Protein AF-A0A1T5GA80-F1 (afdb_monomer)

Secondary structure (DSSP, 8-state):
---------------PPP----PPPEE-GGGGTPPPPPP--B----EEEEEE--SS---TTS-HHHHHHHHHHHHHSTTT--SS-S-SEEE-TTS-EEE-S-TTB----S-SS--TTEEEEEESS-TTTS---HHHHHHHHHHHHHHHHHHT--GGG-EEHHHH-TT--TT-HHHHHHHHTSHHHHHHHHHHHHS---

pLDDT: mean 91.5, std 14.31, range [40.84, 98.88]

Solvent-accessible surface area (backbone atoms only — not comparable to full-atom values): 11190 Å² total; per-residue (Å²): 140,83,86,81,81,81,83,80,82,74,80,81,77,80,79,74,77,79,81,75,72,48,78,64,75,66,42,53,43,75,78,42,67,59,76,85,64,51,88,74,57,73,42,62,43,56,26,38,35,37,36,33,62,64,60,66,76,50,55,58,92,44,67,55,45,61,50,53,42,51,49,28,51,52,29,48,26,90,90,61,59,39,45,40,39,43,34,30,31,36,34,34,65,69,49,53,33,34,44,48,34,65,68,49,35,52,46,67,70,92,62,94,60,79,42,70,29,44,36,32,37,26,36,54,17,20,24,74,78,43,78,66,50,73,65,48,49,50,47,51,37,28,44,53,36,44,46,23,66,76,54,73,24,56,67,85,48,55,46,38,48,33,80,72,33,94,87,52,68,41,29,14,59,53,50,42,53,40,59,78,72,43,49,50,54,52,52,24,54,52,48,47,70,77,49,62,84,130

Mean predicted aligned error: 6.64 Å

Organism: NCBI:txid1513896

Radius of gyration: 20.98 Å; Cα contacts (8 Å, |Δi|>4): 336; chains: 1; bounding box: 56×76×43 Å

Structure (mmCIF, N/CA/C/O backbone):
data_AF-A0A1T5GA80-F1
#
_entry.id   AF-A0A1T5GA80-F1
#
loop_
_atom_site.group_PDB
_atom_site.id
_atom_site.type_symbol
_atom_site.label_atom_id
_atom_site.label_alt_id
_atom_site.label_comp_id
_atom_site.label_asym_id
_atom_site.label_entity_id
_atom_site.label_seq_id
_atom_site.pdbx_PDB_ins_code
_atom_site.Cartn_x
_atom_site.Cartn_y
_atom_site.Cartn_z
_atom_site.occupancy
_atom_site.B_iso_or_equiv
_atom_site.auth_seq_id
_atom_site.auth_comp_id
_atom_site.auth_asym_id
_atom_site.auth_atom_id
_atom_site.pdbx_PDB_model_num
ATOM 1 N N . MET A 1 1 ? -40.306 59.554 24.094 1.00 44.00 1 MET A N 1
ATOM 2 C CA . MET A 1 1 ? -39.414 58.405 24.368 1.00 44.00 1 MET A CA 1
ATOM 3 C C . MET A 1 1 ? -39.524 57.413 23.217 1.00 44.00 1 MET A C 1
ATOM 5 O O . MET A 1 1 ? -40.543 56.748 23.115 1.00 44.00 1 MET A O 1
ATOM 9 N N . LYS A 1 2 ? -38.540 57.367 22.310 1.00 40.84 2 LYS A N 1
ATOM 10 C CA . LYS A 1 2 ? -38.437 56.333 21.263 1.00 40.84 2 LYS A CA 1
ATOM 11 C C . LYS A 1 2 ? -37.366 55.340 21.709 1.00 40.84 2 LYS A C 1
ATOM 13 O O . LYS A 1 2 ? -36.229 55.743 21.923 1.00 40.84 2 LYS A O 1
ATOM 18 N N . LEU A 1 3 ? -37.757 54.085 21.908 1.00 44.06 3 LEU A N 1
ATOM 19 C CA . LEU A 1 3 ? -36.863 53.002 22.306 1.00 44.06 3 LEU A CA 1
ATOM 20 C C . LEU A 1 3 ? -36.146 52.486 21.047 1.00 44.06 3 LEU A C 1
ATOM 22 O O . LEU A 1 3 ? -36.803 52.019 20.118 1.00 44.06 3 LEU A O 1
ATOM 26 N N . LEU A 1 4 ? -34.821 52.626 20.988 1.00 45.38 4 LEU A N 1
ATOM 27 C CA . LEU A 1 4 ? -33.995 52.083 19.908 1.00 45.38 4 LEU A CA 1
ATOM 28 C C . LEU A 1 4 ? -33.706 50.605 20.218 1.00 45.38 4 LEU A C 1
ATOM 30 O O . LEU A 1 4 ? -33.044 50.306 21.208 1.00 45.38 4 LEU A O 1
ATOM 34 N N . PHE A 1 5 ? -34.207 49.686 19.391 1.00 47.56 5 PHE A N 1
ATOM 35 C CA . PHE A 1 5 ? -33.840 48.269 19.448 1.00 47.56 5 PHE A CA 1
ATOM 36 C C . PHE A 1 5 ? -32.524 48.070 18.689 1.00 47.56 5 PHE A C 1
ATOM 38 O O . PHE A 1 5 ? -32.472 48.226 17.470 1.00 47.56 5 PHE A O 1
ATOM 45 N N . LEU A 1 6 ? -31.454 47.748 19.414 1.00 49.78 6 LEU A N 1
ATOM 46 C CA . LEU A 1 6 ? -30.162 47.389 18.838 1.00 49.78 6 LEU A CA 1
ATOM 47 C C . LEU A 1 6 ? -30.211 45.906 18.427 1.00 49.78 6 LEU A C 1
ATOM 49 O O . LEU A 1 6 ? -30.117 45.022 19.275 1.00 49.78 6 LEU A O 1
ATOM 53 N N . LEU A 1 7 ? -30.404 45.626 17.134 1.00 51.66 7 LEU A N 1
ATOM 54 C CA . LEU A 1 7 ? -30.257 44.276 16.582 1.00 51.66 7 LEU A CA 1
ATOM 55 C C . LEU A 1 7 ? -28.767 43.913 16.538 1.00 51.66 7 LEU A C 1
ATOM 57 O O . LEU A 1 7 ? -28.018 44.413 15.702 1.00 51.66 7 LEU A O 1
ATOM 61 N N . LEU A 1 8 ? -28.343 43.036 17.446 1.00 54.00 8 LEU A N 1
ATOM 62 C CA . LEU A 1 8 ? -27.031 42.398 17.392 1.00 54.00 8 LEU A CA 1
ATOM 63 C C . LEU A 1 8 ? -27.048 41.344 16.275 1.00 54.00 8 LEU A C 1
ATOM 65 O O . LEU A 1 8 ? -27.666 40.290 16.411 1.00 54.00 8 LEU A O 1
ATOM 69 N N . LEU A 1 9 ? -26.383 41.643 15.158 1.00 56.06 9 LEU A N 1
ATOM 70 C CA . LEU A 1 9 ? -26.067 40.662 14.121 1.00 56.06 9 LEU A CA 1
ATOM 71 C C . LEU A 1 9 ? -25.000 39.704 14.662 1.00 56.06 9 LEU A C 1
ATOM 73 O O . LEU A 1 9 ? -23.828 40.063 14.764 1.00 56.06 9 LEU A O 1
ATOM 77 N N . PHE A 1 10 ? -25.406 38.483 15.007 1.00 56.22 10 PHE A N 1
ATOM 78 C CA . PHE A 1 10 ? -24.466 37.390 15.236 1.00 56.22 10 PHE A CA 1
ATOM 79 C C . PHE A 1 10 ? -23.937 36.898 13.880 1.00 56.22 10 PHE A C 1
ATOM 81 O O . PHE A 1 10 ? -24.741 36.642 12.980 1.00 56.22 10 PHE A O 1
ATOM 88 N N . PRO A 1 11 ? -22.612 36.766 13.698 1.00 56.16 11 PRO A N 1
ATOM 89 C CA . PRO A 1 11 ? -22.065 36.207 12.473 1.00 56.16 11 PRO A CA 1
ATOM 90 C C . PRO A 1 11 ? -22.510 34.746 12.356 1.00 56.16 11 PRO A C 1
ATOM 92 O O . PRO A 1 11 ? -22.321 33.957 13.283 1.00 56.16 11 PRO A O 1
ATOM 95 N N . LEU A 1 12 ? -23.106 34.385 11.216 1.00 59.47 12 LEU A N 1
ATOM 96 C CA . LEU A 1 12 ? -23.321 32.986 10.860 1.00 59.47 12 LEU A CA 1
ATOM 97 C C . LEU A 1 12 ? -21.947 32.316 10.765 1.00 59.47 12 LEU A C 1
ATOM 99 O O . LEU A 1 12 ? -21.204 32.554 9.814 1.00 59.47 12 LEU A O 1
ATOM 103 N N . MET A 1 13 ? -21.602 31.488 11.752 1.00 62.44 13 MET A N 1
ATOM 104 C CA . MET A 1 13 ? -20.516 30.530 11.596 1.00 62.44 13 MET A CA 1
ATOM 105 C C . MET A 1 13 ? -20.911 29.566 10.478 1.00 62.44 13 MET A C 1
ATOM 107 O O . MET A 1 13 ? -21.875 28.809 10.602 1.00 62.44 13 MET A O 1
ATOM 111 N N . SER A 1 14 ? -20.185 29.615 9.367 1.00 54.31 14 SER A N 1
ATOM 112 C CA . SER A 1 14 ? -20.246 28.604 8.323 1.00 54.31 14 SER A CA 1
ATOM 113 C C . SER A 1 14 ? -19.741 27.282 8.901 1.00 54.31 14 SER A C 1
ATOM 115 O O . SER A 1 14 ? -18.544 27.088 9.102 1.00 54.31 14 SER A O 1
ATOM 117 N N . PHE A 1 15 ? -20.665 26.368 9.191 1.00 55.16 15 PHE A N 1
ATOM 118 C CA . PHE A 1 15 ? -20.331 24.972 9.440 1.00 55.16 15 PHE A CA 1
ATOM 119 C C . PHE A 1 15 ? -19.828 24.372 8.126 1.00 55.16 15 PHE A C 1
ATOM 121 O O . PHE A 1 15 ? -20.620 24.073 7.234 1.00 55.16 15 PHE A O 1
ATOM 128 N N . ASN A 1 16 ? -18.511 24.216 7.992 1.00 50.81 16 ASN A N 1
ATOM 129 C CA . ASN A 1 16 ? -17.965 23.323 6.978 1.00 50.81 16 ASN A CA 1
ATOM 130 C C . ASN A 1 16 ? -18.376 21.897 7.373 1.00 50.81 16 ASN A C 1
ATOM 132 O O . ASN A 1 16 ? -18.053 21.482 8.491 1.00 50.81 16 ASN A O 1
ATOM 136 N N . PRO A 1 17 ? -19.108 21.151 6.526 1.00 52.38 17 PRO A N 1
ATOM 137 C CA . PRO A 1 17 ? -19.375 19.752 6.810 1.00 52.38 17 PRO A CA 1
ATOM 138 C C . PRO A 1 17 ? -18.031 19.030 6.909 1.00 52.38 17 PRO A C 1
ATOM 140 O O . PRO A 1 17 ? -17.198 19.127 6.009 1.00 52.38 17 PRO A O 1
ATOM 143 N N . ILE A 1 18 ? -17.808 18.354 8.034 1.00 53.22 18 ILE A N 1
ATOM 144 C CA . ILE A 1 18 ? -16.684 17.436 8.191 1.00 53.22 18 ILE A CA 1
ATOM 145 C C . ILE A 1 18 ? -16.838 16.387 7.085 1.00 53.22 18 ILE A C 1
ATOM 147 O O . ILE A 1 18 ? -17.886 15.750 6.975 1.00 53.22 18 ILE A O 1
ATOM 151 N N . ASP A 1 19 ? -15.830 16.264 6.225 1.00 55.47 19 ASP A N 1
ATOM 152 C CA . ASP A 1 19 ? -15.794 15.234 5.193 1.00 55.47 19 ASP A CA 1
ATOM 153 C C . ASP A 1 19 ? -15.570 13.878 5.873 1.00 55.47 19 ASP A C 1
ATOM 155 O O . ASP A 1 19 ? -14.452 13.506 6.224 1.00 55.47 19 ASP A O 1
ATOM 159 N N . TYR A 1 20 ? -16.670 13.169 6.119 1.00 58.03 20 TYR A N 1
ATOM 160 C CA . TYR A 1 20 ? -16.688 11.822 6.688 1.00 58.03 20 TYR A CA 1
ATOM 161 C C . TYR A 1 20 ? -16.417 10.735 5.631 1.00 58.03 20 TYR A C 1
ATOM 163 O O . TYR A 1 20 ? -16.741 9.568 5.854 1.00 58.03 20 TYR A O 1
ATOM 171 N N . SER A 1 21 ? -15.872 11.065 4.454 1.00 68.31 21 SER A N 1
ATOM 172 C CA . SER A 1 21 ? -15.567 10.043 3.454 1.00 68.31 21 SER A CA 1
ATOM 173 C C . SER A 1 21 ? -14.309 9.243 3.823 1.00 68.31 21 SER A C 1
ATOM 175 O O . SER A 1 21 ? -13.232 9.770 4.103 1.00 68.31 21 SER A O 1
ATOM 177 N N . ILE A 1 22 ? -14.454 7.917 3.808 1.00 76.81 22 ILE A N 1
ATOM 178 C CA . ILE A 1 22 ? -13.337 6.962 3.890 1.00 76.81 22 ILE A CA 1
ATOM 179 C C . ILE A 1 22 ? -12.735 6.664 2.510 1.00 76.81 22 ILE A C 1
ATOM 181 O O . ILE A 1 22 ? -11.841 5.826 2.388 1.00 76.81 22 ILE A O 1
ATOM 185 N N . GLU A 1 23 ? -13.263 7.284 1.452 1.00 82.81 23 GLU A N 1
ATOM 186 C CA . GLU A 1 23 ? -12.864 6.986 0.084 1.00 82.81 23 GLU A CA 1
ATOM 187 C C . GLU A 1 23 ? -11.551 7.686 -0.258 1.00 82.81 23 GLU A C 1
ATOM 189 O O . GLU A 1 23 ? -11.443 8.909 -0.277 1.00 82.81 23 GLU A O 1
ATOM 194 N N . VAL A 1 24 ? -10.543 6.877 -0.569 1.00 92.56 24 VAL A N 1
ATOM 195 C CA . VAL A 1 24 ? -9.275 7.347 -1.121 1.00 92.56 24 VAL A CA 1
ATOM 196 C C . VAL A 1 24 ? -9.319 7.149 -2.629 1.00 92.56 24 VAL A C 1
ATOM 198 O O . VAL A 1 24 ? -9.574 6.042 -3.106 1.00 92.56 24 VAL A O 1
ATOM 201 N N . ALA A 1 25 ? -9.062 8.211 -3.392 1.00 96.25 25 ALA A N 1
ATOM 202 C CA . ALA A 1 25 ? -8.977 8.114 -4.843 1.00 96.25 25 ALA A CA 1
ATOM 203 C C . ALA A 1 25 ? -7.789 7.224 -5.249 1.00 96.25 25 ALA A C 1
ATOM 205 O O . ALA A 1 25 ? -6.645 7.491 -4.882 1.00 96.25 25 ALA A O 1
ATOM 206 N N . ILE A 1 26 ? -8.059 6.178 -6.036 1.00 98.50 26 ILE A N 1
ATOM 207 C CA . ILE A 1 26 ? -7.039 5.235 -6.509 1.00 98.50 26 ILE A CA 1
ATOM 208 C C . ILE A 1 26 ? -6.799 5.461 -7.997 1.00 98.50 26 ILE A C 1
ATOM 210 O O . ILE A 1 26 ? -7.690 5.271 -8.827 1.00 98.50 26 ILE A O 1
ATOM 214 N N . GLN A 1 27 ? -5.568 5.824 -8.341 1.00 98.69 27 GLN A N 1
ATOM 215 C CA . GLN A 1 27 ? -5.132 5.983 -9.718 1.00 98.69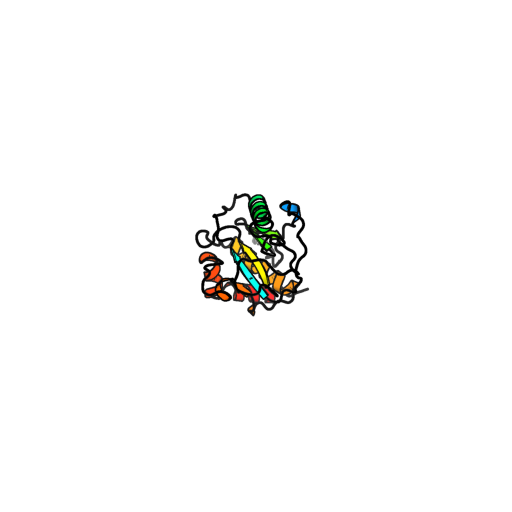 27 GLN A CA 1
ATOM 216 C C . GLN A 1 27 ? -5.024 4.606 -10.391 1.00 98.69 27 GLN A C 1
ATOM 218 O O . GLN A 1 27 ? -4.293 3.737 -9.900 1.00 98.69 27 GLN A O 1
ATOM 223 N N . PRO A 1 28 ? -5.728 4.371 -11.512 1.00 98.62 28 PRO A N 1
ATOM 224 C CA . PRO A 1 28 ? -5.765 3.061 -12.150 1.00 98.62 28 PRO A CA 1
ATOM 225 C C . PRO A 1 28 ? -4.412 2.704 -12.764 1.00 98.62 28 PRO A C 1
ATOM 227 O O . PRO A 1 28 ? -3.593 3.578 -13.057 1.00 98.62 28 PRO A O 1
ATOM 230 N N . ARG A 1 29 ? -4.207 1.421 -13.068 1.00 98.56 29 ARG A N 1
ATOM 231 C CA . ARG A 1 29 ? -3.002 0.919 -13.759 1.00 98.56 29 ARG A CA 1
ATOM 232 C C . ARG A 1 29 ? -2.635 1.674 -15.044 1.00 98.56 29 ARG A C 1
ATOM 234 O O . ARG A 1 29 ? -1.458 1.857 -15.351 1.00 98.56 29 ARG A O 1
ATOM 241 N N . SER A 1 30 ? -3.634 2.141 -15.791 1.00 98.44 30 SER A N 1
ATOM 242 C CA . SER A 1 30 ? -3.428 2.926 -17.014 1.00 98.44 30 SER A CA 1
ATOM 243 C C . SER A 1 30 ? -2.754 4.278 -16.754 1.00 98.44 30 SER A C 1
ATOM 245 O O . SER A 1 30 ? -2.014 4.756 -17.606 1.00 98.44 30 SER A O 1
ATOM 247 N N . SER A 1 31 ? -2.933 4.872 -15.569 1.00 98.50 31 SER A N 1
ATOM 248 C CA . SER A 1 31 ? -2.388 6.195 -15.223 1.00 98.50 31 SER A CA 1
ATOM 249 C C . SER A 1 31 ? -0.856 6.251 -15.146 1.00 98.50 31 SER A C 1
ATOM 251 O O . SER A 1 31 ? -0.290 7.344 -15.239 1.00 98.50 31 SER A O 1
ATOM 253 N N . TRP A 1 32 ? -0.198 5.097 -14.976 1.00 98.56 32 TRP A N 1
ATOM 254 C CA . TRP A 1 32 ? 1.259 4.936 -14.902 1.00 98.56 32 TRP A CA 1
ATOM 255 C C . TRP A 1 32 ? 1.807 3.994 -15.988 1.00 98.56 32 TRP A C 1
ATOM 257 O O . TRP A 1 32 ? 2.951 3.547 -15.915 1.00 98.56 32 TRP A O 1
ATOM 267 N N . ASN A 1 33 ? 1.012 3.720 -17.030 1.00 98.31 33 ASN A N 1
ATOM 268 C CA . ASN A 1 33 ? 1.384 2.865 -18.161 1.00 98.31 33 ASN A CA 1
ATOM 269 C C . ASN A 1 33 ? 1.821 1.449 -17.740 1.00 98.31 33 ASN A C 1
ATOM 271 O O . ASN A 1 33 ? 2.833 0.926 -18.231 1.00 98.31 33 ASN A O 1
ATOM 275 N N . ALA A 1 34 ? 1.079 0.822 -16.823 1.00 98.50 34 ALA A N 1
ATOM 276 C CA . ALA A 1 34 ? 1.352 -0.543 -16.386 1.00 98.50 34 ALA A CA 1
ATOM 277 C C . ALA A 1 34 ? 1.348 -1.534 -17.562 1.00 98.50 34 ALA A C 1
ATOM 279 O O . ALA A 1 34 ? 0.453 -1.516 -18.405 1.00 98.50 34 ALA A O 1
ATOM 280 N N . GLN A 1 35 ? 2.321 -2.444 -17.594 1.00 97.88 35 GLN A N 1
ATOM 281 C CA . GLN A 1 35 ? 2.283 -3.627 -18.456 1.00 97.88 35 GLN A CA 1
ATOM 282 C C . GLN A 1 35 ? 1.161 -4.575 -18.029 1.00 97.88 35 GLN A C 1
ATOM 284 O O . GLN A 1 35 ? 0.753 -4.603 -16.864 1.00 97.88 35 GLN A O 1
ATOM 289 N N . THR A 1 36 ? 0.680 -5.380 -18.971 1.00 97.12 36 THR A N 1
ATOM 290 C CA . THR A 1 36 ? -0.220 -6.496 -18.676 1.00 97.12 36 THR A CA 1
ATOM 291 C C . THR A 1 36 ? 0.510 -7.538 -17.834 1.00 97.12 36 THR A C 1
ATOM 293 O O . THR A 1 36 ? 1.631 -7.922 -18.162 1.00 97.12 36 THR A O 1
ATOM 296 N N . ALA A 1 37 ? -0.129 -7.996 -16.757 1.00 96.25 37 ALA A N 1
ATOM 297 C CA . ALA A 1 37 ? 0.416 -9.045 -15.904 1.00 96.25 37 ALA A CA 1
ATOM 298 C C . ALA A 1 37 ? 0.535 -10.380 -16.661 1.00 96.25 37 ALA A C 1
ATOM 300 O O . ALA A 1 37 ? -0.267 -10.689 -17.548 1.00 96.25 37 ALA A O 1
ATOM 301 N N . ARG A 1 38 ? 1.522 -11.194 -16.280 1.00 95.62 38 ARG A N 1
ATOM 302 C CA . ARG A 1 38 ? 1.615 -12.608 -16.685 1.00 95.62 38 ARG A CA 1
ATOM 303 C C . ARG A 1 38 ? 0.593 -13.451 -15.900 1.00 95.62 38 ARG A C 1
ATOM 305 O O . ARG A 1 38 ? 0.027 -12.950 -14.928 1.00 95.62 38 ARG A O 1
ATOM 312 N N . PRO A 1 39 ? 0.343 -14.719 -16.283 1.00 94.00 39 PRO A N 1
ATOM 313 C CA . PRO A 1 39 ? -0.551 -15.598 -15.531 1.00 94.00 39 PRO A CA 1
ATOM 314 C C . PRO A 1 39 ? -0.189 -15.664 -14.043 1.00 94.00 39 PRO A C 1
ATOM 316 O O . PRO A 1 39 ? 0.982 -15.776 -13.690 1.00 94.00 39 PRO A O 1
ATOM 319 N N . TYR A 1 40 ? -1.204 -15.602 -13.184 1.00 90.62 40 TYR A N 1
ATOM 320 C CA . TYR A 1 40 ? -1.053 -15.428 -11.741 1.00 90.62 40 TYR A CA 1
ATOM 321 C C . TYR A 1 40 ? -1.784 -16.511 -10.943 1.00 90.62 40 TYR A C 1
ATOM 323 O O . TYR A 1 40 ? -2.789 -17.077 -11.383 1.00 90.62 40 TYR A O 1
ATOM 331 N N . LYS A 1 41 ? -1.307 -16.757 -9.717 1.00 92.56 41 LYS A N 1
ATOM 332 C CA . LYS A 1 41 ? -2.036 -17.528 -8.704 1.00 92.56 41 LYS A CA 1
ATOM 333 C C . LYS A 1 41 ? -3.110 -16.632 -8.087 1.00 92.56 41 LYS A C 1
ATOM 335 O O . LYS A 1 41 ? -2.799 -15.543 -7.613 1.00 92.56 41 LYS A O 1
ATOM 340 N N . LYS A 1 42 ? -4.364 -17.086 -8.080 1.00 97.12 42 LYS A N 1
ATOM 341 C CA . LYS A 1 42 ? -5.483 -16.350 -7.469 1.00 97.12 42 LYS A CA 1
ATOM 342 C C . LYS A 1 42 ? -5.531 -16.535 -5.950 1.00 97.12 42 LYS A C 1
ATOM 344 O O . LYS A 1 42 ? -5.104 -17.573 -5.443 1.00 97.12 42 LYS A O 1
ATOM 349 N N . HIS A 1 43 ? -6.090 -15.557 -5.244 1.00 98.06 43 HIS A N 1
ATOM 350 C CA . HIS A 1 43 ? -6.450 -15.648 -3.829 1.00 98.06 43 HIS A CA 1
ATOM 351 C C . HIS A 1 43 ? -7.681 -14.787 -3.499 1.00 98.06 43 HIS A C 1
ATOM 353 O O . HIS A 1 43 ? -8.190 -14.061 -4.353 1.00 98.06 43 HIS A O 1
ATOM 359 N N . THR A 1 44 ? -8.108 -14.822 -2.239 1.00 98.31 44 THR A N 1
ATOM 360 C CA . THR A 1 44 ? -9.038 -13.847 -1.658 1.00 98.31 44 THR A CA 1
ATOM 361 C C . THR A 1 44 ? -8.341 -13.192 -0.470 1.00 98.31 44 THR A C 1
ATOM 363 O O . THR A 1 44 ? -7.827 -13.925 0.381 1.00 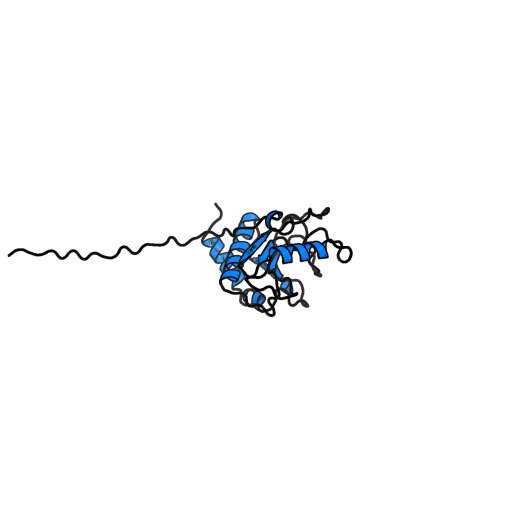98.31 44 THR A O 1
ATOM 366 N N . PRO A 1 45 ? -8.269 -11.854 -0.398 1.00 98.38 45 PRO A N 1
ATOM 367 C CA . PRO A 1 45 ? -7.630 -11.186 0.723 1.00 98.38 45 PRO A CA 1
ATOM 368 C C . PRO A 1 45 ? -8.470 -11.347 1.997 1.00 98.38 45 PRO A C 1
ATOM 370 O O . PRO A 1 45 ? -9.680 -11.166 1.980 1.00 98.38 45 PRO A O 1
ATOM 373 N N . VAL A 1 46 ? -7.808 -11.683 3.100 1.00 98.62 46 VAL A N 1
ATOM 374 C CA . VAL A 1 46 ? -8.401 -11.850 4.441 1.00 98.62 46 VAL A CA 1
ATOM 375 C C . VAL A 1 46 ? -7.622 -11.086 5.518 1.00 98.62 46 VAL A C 1
ATOM 377 O O . VAL A 1 46 ? -7.982 -11.127 6.692 1.00 98.62 46 VAL A O 1
ATOM 380 N N . ARG A 1 47 ? -6.516 -10.435 5.135 1.00 98.69 47 ARG A N 1
ATOM 381 C CA . ARG A 1 47 ? -5.684 -9.578 5.987 1.00 98.69 47 ARG A CA 1
ATOM 382 C C . ARG A 1 47 ? -4.986 -8.502 5.170 1.00 98.69 47 ARG A C 1
ATOM 384 O O . ARG A 1 47 ? -4.810 -8.672 3.966 1.00 98.69 47 ARG A O 1
ATOM 391 N N . ILE A 1 48 ? -4.570 -7.416 5.816 1.00 98.88 48 ILE A N 1
ATOM 392 C CA . ILE A 1 48 ? -3.831 -6.317 5.175 1.00 98.88 48 ILE A CA 1
ATOM 393 C C . ILE A 1 48 ? -2.401 -6.295 5.713 1.00 98.88 48 ILE A C 1
ATOM 395 O O . ILE A 1 48 ? -2.187 -6.368 6.923 1.00 98.88 48 ILE A O 1
ATOM 399 N N . THR A 1 49 ? -1.415 -6.166 4.828 1.00 98.75 49 THR A N 1
ATOM 400 C CA . THR A 1 49 ? -0.001 -6.057 5.205 1.00 98.75 49 THR A CA 1
ATOM 401 C C . THR A 1 49 ? 0.642 -4.835 4.579 1.00 98.75 49 THR A C 1
ATOM 403 O O . THR A 1 49 ? 0.560 -4.625 3.365 1.00 98.75 49 THR A O 1
ATOM 406 N N . ILE A 1 50 ? 1.267 -4.022 5.430 1.00 98.75 50 ILE A N 1
ATOM 407 C CA . ILE A 1 50 ? 1.916 -2.774 5.039 1.00 98.75 50 ILE A CA 1
ATOM 408 C C . ILE A 1 50 ? 3.418 -2.982 4.849 1.00 98.75 50 ILE A C 1
ATOM 410 O O . ILE A 1 50 ? 4.106 -3.580 5.683 1.00 98.75 50 ILE A O 1
ATOM 414 N N . HIS A 1 51 ? 3.907 -2.449 3.734 1.00 98.62 51 HIS A N 1
ATOM 415 C CA . HIS A 1 51 ? 5.287 -2.484 3.279 1.00 98.62 51 HIS A CA 1
ATOM 416 C C . HIS A 1 51 ? 5.796 -1.070 2.972 1.00 98.62 51 HIS A C 1
ATOM 418 O O . HIS A 1 51 ? 5.040 -0.101 2.877 1.00 98.62 51 HIS A O 1
ATOM 424 N N . HIS A 1 52 ? 7.099 -0.981 2.739 1.00 98.38 52 HIS A N 1
ATOM 425 C CA . HIS A 1 52 ? 7.691 0.074 1.927 1.00 98.38 52 HIS A CA 1
ATOM 426 C C . HIS A 1 52 ? 8.523 -0.546 0.800 1.00 98.38 52 HIS A C 1
ATOM 428 O O . HIS A 1 52 ? 8.810 -1.745 0.825 1.00 98.38 52 HIS A O 1
ATOM 434 N N . GLU A 1 53 ? 8.949 0.263 -0.167 1.00 96.62 53 GLU A N 1
ATOM 435 C CA . GLU A 1 53 ? 9.942 -0.155 -1.160 1.00 96.62 53 GLU A CA 1
ATOM 436 C C . GLU A 1 53 ? 11.298 -0.428 -0.487 1.00 96.62 53 GLU A C 1
ATOM 438 O O . GLU A 1 53 ? 11.954 -1.414 -0.807 1.00 96.62 53 GLU A O 1
ATOM 443 N N . GLY A 1 54 ? 11.712 0.434 0.450 1.00 94.06 54 GLY A N 1
ATOM 444 C CA . GLY A 1 54 ? 12.957 0.286 1.219 1.00 94.06 54 GLY A CA 1
ATOM 445 C C . GLY A 1 54 ? 14.238 0.569 0.425 1.00 94.06 54 GLY A C 1
ATOM 446 O O . GLY A 1 54 ? 15.332 0.444 0.966 1.00 94.06 54 GLY A O 1
ATOM 447 N N . GLY A 1 55 ? 14.104 0.944 -0.852 1.00 92.25 55 GLY A N 1
ATOM 448 C CA . GLY A 1 55 ? 15.199 1.292 -1.753 1.00 92.25 55 GLY A CA 1
ATOM 449 C C . GLY A 1 55 ? 15.577 2.771 -1.686 1.00 92.25 55 GLY A C 1
ATOM 450 O O . GLY A 1 55 ? 15.827 3.331 -0.625 1.00 92.25 55 GLY A O 1
ATOM 451 N N . LYS A 1 56 ? 15.638 3.433 -2.845 1.00 96.12 56 LYS A N 1
ATOM 452 C CA . LYS A 1 56 ? 15.978 4.862 -2.897 1.00 96.12 56 LYS A CA 1
ATOM 453 C C . LYS A 1 56 ? 14.818 5.703 -2.382 1.00 96.12 56 LYS A C 1
ATOM 455 O O . LYS A 1 56 ? 13.680 5.490 -2.807 1.00 96.12 56 LYS A O 1
ATOM 460 N N . VAL A 1 57 ? 15.125 6.726 -1.584 1.00 97.94 57 VAL A N 1
ATOM 461 C CA . VAL A 1 57 ? 14.172 7.787 -1.227 1.00 97.94 57 VAL A CA 1
ATOM 462 C C . VAL A 1 57 ? 13.458 8.304 -2.482 1.00 97.94 57 VAL A C 1
ATOM 464 O O . VAL A 1 57 ? 14.058 8.460 -3.553 1.00 97.94 57 VAL A O 1
ATOM 467 N N . LEU A 1 58 ? 12.152 8.522 -2.364 1.00 98.06 58 LEU A N 1
ATOM 468 C CA . LEU A 1 58 ? 11.358 9.245 -3.351 1.00 98.06 58 LEU A CA 1
ATOM 469 C C . LEU A 1 58 ? 10.831 10.501 -2.664 1.00 98.06 58 LEU A C 1
ATOM 471 O O . LEU A 1 58 ? 10.165 10.401 -1.641 1.00 98.06 58 LEU A O 1
ATOM 475 N N . LEU A 1 59 ? 11.168 11.673 -3.194 1.00 96.81 59 LEU A N 1
ATOM 476 C CA . LEU A 1 59 ? 10.678 12.944 -2.662 1.00 96.81 59 LEU A CA 1
ATOM 477 C C . LEU A 1 59 ? 9.216 13.168 -3.066 1.00 96.81 59 LEU A C 1
ATOM 479 O O . LEU A 1 59 ? 8.733 12.550 -4.012 1.00 96.81 59 LEU A O 1
ATOM 483 N N . GLU A 1 60 ? 8.538 14.081 -2.374 1.00 96.31 60 GLU A N 1
ATOM 484 C CA . GLU A 1 60 ? 7.136 14.450 -2.622 1.00 96.31 60 GLU A CA 1
ATOM 485 C C . GLU A 1 60 ? 6.878 14.910 -4.061 1.00 96.31 60 GLU A C 1
ATOM 487 O O . GLU A 1 60 ? 5.933 14.464 -4.697 1.00 96.31 60 GLU A O 1
ATOM 492 N N . ASN A 1 61 ? 7.780 15.710 -4.632 1.00 96.31 61 ASN A N 1
ATOM 493 C CA . ASN A 1 61 ? 7.720 16.137 -6.033 1.00 96.31 61 ASN A CA 1
ATOM 494 C C . ASN A 1 61 ? 8.351 15.130 -7.017 1.00 96.31 61 ASN A C 1
ATOM 496 O O . ASN A 1 61 ? 8.607 15.467 -8.175 1.00 96.31 61 ASN A O 1
ATOM 500 N N . GLY A 1 62 ? 8.679 13.925 -6.551 1.00 97.06 62 GLY A N 1
ATOM 501 C CA . GLY A 1 62 ? 9.290 12.881 -7.358 1.00 97.06 62 GLY A CA 1
ATOM 502 C C . GLY A 1 62 ? 8.298 12.220 -8.314 1.00 97.06 62 GLY A C 1
ATOM 503 O O . GLY A 1 62 ? 7.098 12.150 -8.061 1.00 97.06 62 GLY A O 1
ATOM 504 N N . ASP A 1 63 ? 8.810 11.664 -9.411 1.00 98.19 63 ASP A N 1
ATOM 505 C CA . ASP A 1 63 ? 7.973 10.973 -10.393 1.00 98.19 63 ASP A CA 1
ATOM 506 C C . ASP A 1 63 ? 7.594 9.556 -9.919 1.00 98.19 63 ASP A C 1
ATOM 508 O O . ASP A 1 63 ? 8.285 8.561 -10.179 1.00 98.19 63 ASP A O 1
ATOM 512 N N . ALA A 1 64 ? 6.472 9.466 -9.203 1.00 98.50 64 ALA A N 1
ATOM 513 C CA . ALA A 1 64 ? 5.915 8.206 -8.721 1.00 98.50 64 ALA A CA 1
ATOM 514 C C . ALA A 1 64 ? 5.518 7.257 -9.862 1.00 98.50 64 ALA A C 1
ATOM 516 O O . ALA A 1 64 ? 5.715 6.046 -9.751 1.00 98.50 64 ALA A O 1
ATOM 517 N N . LYS A 1 65 ? 5.011 7.782 -10.983 1.00 98.69 65 LYS A N 1
ATOM 518 C CA . LYS A 1 65 ? 4.588 6.967 -12.131 1.00 98.69 65 LYS A CA 1
ATOM 519 C C . LYS A 1 65 ? 5.788 6.296 -12.787 1.00 98.69 65 LYS A C 1
ATOM 521 O O . LYS A 1 65 ? 5.755 5.092 -13.049 1.00 98.69 65 LYS A O 1
ATOM 526 N N . GLN A 1 66 ? 6.877 7.037 -12.975 1.00 98.62 66 GLN A N 1
ATOM 527 C CA . GLN A 1 66 ? 8.129 6.470 -13.465 1.00 98.62 66 GLN A CA 1
ATOM 528 C C . GLN A 1 66 ? 8.723 5.473 -12.461 1.00 98.62 66 GLN A C 1
ATOM 530 O O . GLN A 1 66 ? 9.210 4.417 -12.873 1.00 98.62 66 GLN A O 1
ATOM 535 N N . ARG A 1 67 ? 8.647 5.745 -11.148 1.00 98.44 67 ARG A N 1
ATOM 536 C CA . ARG A 1 67 ? 9.085 4.788 -10.114 1.00 98.44 67 ARG A CA 1
ATOM 537 C C . ARG A 1 67 ? 8.320 3.467 -10.214 1.00 98.44 67 ARG A C 1
ATOM 539 O O . ARG A 1 67 ? 8.954 2.416 -10.272 1.00 98.44 67 ARG A O 1
ATOM 546 N N . LEU A 1 68 ? 6.991 3.514 -10.308 1.00 98.69 68 LEU A N 1
ATOM 547 C CA . LEU A 1 68 ? 6.137 2.334 -10.494 1.00 98.69 68 LEU A CA 1
ATOM 548 C C . LEU A 1 68 ? 6.518 1.548 -11.744 1.00 98.69 68 LEU A C 1
ATOM 550 O O . LEU A 1 68 ? 6.681 0.326 -11.689 1.00 98.69 68 LEU A O 1
ATOM 554 N N . LYS A 1 69 ? 6.724 2.253 -12.862 1.00 98.50 69 LYS A N 1
ATOM 555 C CA . LYS A 1 69 ? 7.117 1.629 -14.123 1.00 98.50 69 LYS A CA 1
ATOM 556 C C . LYS A 1 69 ? 8.460 0.908 -14.014 1.00 98.50 69 LYS A C 1
ATOM 558 O O . LYS A 1 69 ? 8.598 -0.206 -14.524 1.00 98.50 69 LYS A O 1
ATOM 563 N N . ASN A 1 70 ? 9.426 1.513 -13.327 1.00 98.06 70 ASN A N 1
ATOM 564 C CA . ASN A 1 70 ? 10.746 0.926 -13.101 1.00 98.06 70 ASN A CA 1
ATOM 565 C C . ASN A 1 70 ? 10.661 -0.327 -12.225 1.00 98.06 70 ASN A C 1
ATOM 567 O O . ASN A 1 70 ? 11.255 -1.345 -12.577 1.00 98.06 70 ASN A O 1
ATOM 571 N N . ILE A 1 71 ? 9.882 -0.279 -11.137 1.00 97.81 71 ILE A N 1
ATOM 572 C CA . ILE A 1 71 ? 9.654 -1.440 -10.264 1.00 97.81 71 ILE A CA 1
ATOM 573 C C . ILE A 1 71 ? 9.044 -2.582 -11.078 1.00 97.81 71 ILE A C 1
ATOM 575 O O . ILE A 1 71 ? 9.598 -3.676 -11.096 1.00 97.81 71 ILE A O 1
ATOM 579 N N . GLN A 1 72 ? 7.949 -2.331 -11.804 1.00 98.25 72 GLN A N 1
ATOM 580 C CA . GLN A 1 72 ? 7.294 -3.366 -12.606 1.00 98.25 72 GLN A CA 1
ATOM 581 C C . GLN A 1 72 ? 8.247 -3.967 -13.650 1.00 98.25 72 GLN A C 1
ATOM 583 O O . GLN A 1 72 ? 8.316 -5.187 -13.789 1.00 98.25 72 GLN A O 1
ATOM 588 N N . THR A 1 73 ? 9.010 -3.122 -14.350 1.00 98.00 73 THR A N 1
ATOM 589 C CA . THR A 1 73 ? 9.964 -3.562 -15.380 1.00 98.00 73 THR A CA 1
ATOM 590 C C . THR A 1 73 ? 11.042 -4.468 -14.796 1.00 98.00 73 THR A C 1
ATOM 592 O O . THR A 1 73 ? 11.352 -5.502 -15.383 1.00 98.00 73 THR A O 1
ATOM 595 N N . TRP A 1 74 ? 11.592 -4.118 -13.633 1.00 97.06 74 TRP A N 1
ATOM 596 C CA . TRP A 1 74 ? 12.585 -4.950 -12.961 1.00 97.06 74 TRP A CA 1
ATOM 597 C C . TRP A 1 74 ? 11.981 -6.262 -12.439 1.00 97.06 74 TRP A C 1
ATOM 599 O O . TRP A 1 74 ? 12.536 -7.332 -12.686 1.00 97.06 74 TRP A O 1
ATOM 609 N N . CYS A 1 75 ? 10.804 -6.209 -11.806 1.00 97.12 75 CYS A N 1
ATOM 610 C CA . CYS A 1 75 ? 10.097 -7.388 -11.297 1.00 97.12 75 CYS A CA 1
ATOM 611 C C . CYS A 1 75 ? 9.752 -8.397 -12.400 1.00 97.12 75 CYS A C 1
ATOM 613 O O . CYS A 1 75 ? 9.918 -9.600 -12.217 1.00 97.12 75 CYS A O 1
ATOM 615 N N . MET A 1 76 ? 9.297 -7.924 -13.558 1.00 97.62 76 MET A N 1
ATOM 616 C CA . MET A 1 76 ? 8.964 -8.781 -14.701 1.00 97.62 76 MET A CA 1
ATOM 617 C C . MET A 1 76 ? 10.183 -9.097 -15.583 1.00 97.62 76 MET A C 1
ATOM 619 O O . MET A 1 76 ? 10.086 -9.895 -16.519 1.00 97.62 76 MET A O 1
ATOM 623 N N . GLY A 1 77 ? 11.330 -8.477 -15.306 1.00 97.12 77 GLY A N 1
ATOM 624 C CA . GLY A 1 77 ? 12.589 -8.727 -15.991 1.00 97.12 77 GLY A CA 1
ATOM 625 C C . GLY A 1 77 ? 13.152 -10.126 -15.709 1.00 97.12 77 GLY A C 1
ATOM 626 O O . GLY A 1 77 ? 12.636 -10.854 -14.860 1.00 97.12 77 GLY A O 1
ATOM 627 N N . PRO A 1 78 ? 14.228 -10.519 -16.408 1.00 95.31 78 PRO A N 1
ATOM 628 C CA . PRO A 1 78 ? 14.794 -11.866 -16.321 1.00 95.31 78 PRO A CA 1
ATOM 629 C C . PRO A 1 78 ? 15.337 -12.227 -14.929 1.00 95.31 78 PRO A C 1
ATOM 631 O O . PRO A 1 78 ? 15.342 -13.400 -14.578 1.00 95.31 78 PRO A O 1
ATOM 634 N N . GLU A 1 79 ? 15.763 -11.243 -14.131 1.00 91.94 79 GLU A N 1
ATOM 635 C CA . GLU A 1 79 ? 16.331 -11.476 -12.793 1.00 91.94 79 GLU A CA 1
ATOM 636 C C . GLU A 1 79 ? 15.294 -11.965 -11.778 1.00 91.94 79 GLU A C 1
ATOM 638 O O . GLU A 1 79 ? 15.585 -12.820 -10.945 1.00 91.94 79 GLU A O 1
ATOM 643 N N . ARG A 1 80 ? 14.084 -11.397 -11.825 1.00 94.19 80 ARG A N 1
ATOM 644 C CA . ARG A 1 80 ? 13.005 -11.696 -10.873 1.00 94.19 80 ARG A CA 1
ATOM 645 C C . ARG A 1 80 ? 11.964 -12.632 -11.460 1.00 94.19 80 ARG A C 1
ATOM 647 O O . ARG A 1 80 ? 11.455 -13.494 -10.753 1.00 94.19 80 ARG A O 1
ATOM 654 N N . ASN A 1 81 ? 11.674 -12.479 -12.750 1.00 94.44 81 ASN A N 1
ATOM 655 C CA . ASN A 1 81 ? 10.696 -13.261 -13.496 1.00 94.44 81 ASN A CA 1
ATOM 656 C C . ASN A 1 81 ? 9.305 -13.316 -12.832 1.00 94.44 81 ASN A C 1
ATOM 658 O O . ASN A 1 81 ? 8.560 -14.280 -13.007 1.00 94.44 81 ASN A O 1
ATOM 662 N N . TRP A 1 82 ? 8.947 -12.282 -12.072 1.00 95.75 82 TRP A N 1
ATOM 663 C CA . TRP A 1 82 ? 7.656 -12.195 -11.404 1.00 95.75 82 TRP A CA 1
ATOM 664 C C . TRP A 1 82 ? 6.534 -11.903 -12.393 1.00 95.75 82 TRP A C 1
ATOM 666 O O . TRP A 1 82 ? 6.741 -11.556 -13.563 1.00 95.75 82 TRP A O 1
ATOM 676 N N . THR A 1 83 ? 5.313 -12.072 -11.901 1.00 95.31 83 THR A N 1
ATOM 677 C CA . THR A 1 83 ? 4.105 -11.954 -12.718 1.00 95.31 83 THR A CA 1
ATOM 678 C C . THR A 1 83 ? 3.722 -10.504 -13.009 1.00 95.31 83 THR A C 1
ATOM 680 O O . THR A 1 83 ? 3.200 -10.212 -14.087 1.00 95.31 83 THR A O 1
ATOM 683 N N . ASP A 1 84 ? 3.999 -9.607 -12.060 1.00 98.00 84 ASP A N 1
ATOM 684 C CA . ASP A 1 84 ? 3.679 -8.180 -12.091 1.00 98.00 84 ASP A CA 1
ATOM 685 C C . ASP 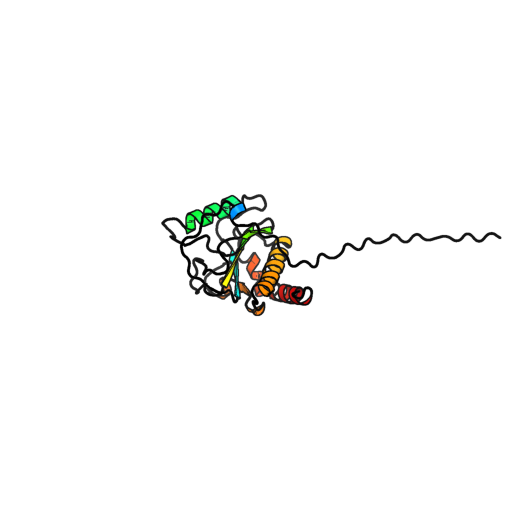A 1 84 ? 4.477 -7.420 -11.003 1.00 98.00 84 ASP A C 1
ATOM 687 O O . ASP A 1 84 ? 5.275 -8.012 -10.270 1.00 98.00 84 ASP A O 1
ATOM 691 N N . ILE A 1 85 ? 4.218 -6.121 -10.829 1.00 97.88 85 ILE A N 1
ATOM 692 C CA . ILE A 1 85 ? 4.616 -5.329 -9.649 1.00 97.88 85 ILE A CA 1
ATOM 693 C C . ILE A 1 85 ? 4.197 -6.034 -8.342 1.00 97.88 85 ILE A C 1
ATOM 695 O O . ILE A 1 85 ? 3.115 -6.608 -8.321 1.00 97.88 85 ILE A O 1
ATOM 699 N N . PRO A 1 86 ? 4.986 -6.037 -7.252 1.00 96.81 86 PRO A N 1
ATOM 700 C CA . PRO A 1 86 ? 4.801 -6.984 -6.139 1.00 96.81 86 PRO A CA 1
ATOM 701 C C . PRO A 1 86 ? 3.585 -6.733 -5.235 1.00 96.81 86 PRO A C 1
ATOM 703 O O . PRO A 1 86 ? 3.129 -7.658 -4.565 1.00 96.81 86 PRO A O 1
ATOM 706 N N . TYR A 1 87 ? 3.053 -5.509 -5.219 1.00 98.50 87 TYR A N 1
ATOM 707 C CA . TYR A 1 87 ? 2.026 -5.068 -4.271 1.00 98.50 87 TYR A CA 1
ATOM 708 C C . TYR A 1 87 ? 0.705 -4.713 -4.967 1.00 98.50 87 TYR A C 1
ATOM 710 O O . TYR A 1 87 ? 0.685 -4.364 -6.150 1.00 98.50 87 TYR A O 1
ATOM 718 N N . HIS A 1 88 ? -0.400 -4.780 -4.220 1.00 98.75 88 HIS A N 1
ATOM 719 C CA . HIS A 1 88 ? -1.751 -4.493 -4.713 1.00 98.75 88 HIS A CA 1
ATOM 720 C C . HIS A 1 88 ? -2.013 -2.994 -4.848 1.00 98.75 88 HIS A C 1
ATOM 722 O O . HIS A 1 88 ? -2.622 -2.553 -5.821 1.00 98.75 88 HIS A O 1
ATOM 728 N N . TYR A 1 89 ? -1.515 -2.207 -3.896 1.00 98.88 89 TYR A N 1
ATOM 729 C CA . TYR A 1 89 ? -1.630 -0.752 -3.904 1.00 98.88 89 TYR A CA 1
ATOM 730 C C . TYR A 1 89 ? -0.313 -0.124 -3.471 1.00 98.88 89 TYR A C 1
ATOM 732 O O . TYR A 1 89 ? 0.390 -0.670 -2.617 1.00 98.88 89 TYR A O 1
ATOM 740 N N . LEU A 1 90 ? 0.026 1.016 -4.068 1.00 98.81 90 LEU A N 1
ATOM 741 C CA . LEU A 1 90 ? 1.247 1.745 -3.753 1.00 98.81 90 LEU A CA 1
ATOM 742 C C . LEU A 1 90 ? 0.940 3.203 -3.428 1.00 98.81 90 LEU A C 1
ATOM 744 O O . LEU A 1 90 ? 0.210 3.851 -4.172 1.00 98.81 90 LEU A O 1
ATOM 748 N N . ILE A 1 91 ? 1.493 3.708 -2.328 1.00 98.88 91 ILE A N 1
ATOM 749 C CA . ILE A 1 91 ? 1.274 5.079 -1.850 1.00 98.88 91 ILE A CA 1
ATOM 750 C C . ILE A 1 91 ? 2.525 5.902 -2.162 1.00 98.88 91 ILE A C 1
ATOM 752 O O . ILE A 1 91 ? 3.625 5.565 -1.714 1.00 98.88 91 ILE A O 1
ATOM 756 N N . ALA A 1 92 ? 2.370 6.953 -2.961 1.00 98.75 92 ALA A N 1
ATOM 757 C CA . ALA A 1 92 ? 3.437 7.899 -3.258 1.00 98.75 92 ALA A CA 1
ATOM 758 C C . ALA A 1 92 ? 3.633 8.909 -2.108 1.00 98.75 92 ALA A C 1
ATOM 760 O O . ALA A 1 92 ? 2.735 9.074 -1.284 1.00 98.75 92 ALA A O 1
ATOM 761 N N . PRO A 1 93 ? 4.794 9.585 -2.020 1.00 98.38 93 PRO A N 1
ATOM 762 C CA . PRO A 1 93 ? 5.089 10.495 -0.910 1.00 98.38 93 PRO A CA 1
ATOM 763 C C . PRO A 1 93 ? 4.200 11.751 -0.863 1.00 98.38 93 PRO A C 1
ATOM 765 O O . PRO A 1 93 ? 4.129 12.390 0.180 1.00 98.38 93 PRO A O 1
ATOM 768 N N . ASP A 1 94 ? 3.512 12.077 -1.961 1.00 98.06 94 ASP A N 1
ATOM 769 C CA . ASP A 1 94 ? 2.486 13.125 -2.055 1.00 98.06 94 ASP A CA 1
ATOM 770 C C . ASP A 1 94 ? 1.088 12.658 -1.601 1.00 98.06 94 ASP A C 1
ATOM 772 O O . ASP A 1 94 ? 0.137 13.428 -1.661 1.00 98.06 94 ASP A O 1
ATOM 776 N N . GLY A 1 95 ? 0.940 11.394 -1.184 1.00 98.31 95 GLY A N 1
ATOM 777 C CA . GLY A 1 95 ? -0.337 10.792 -0.792 1.00 98.31 95 GLY A CA 1
ATOM 778 C C . GLY A 1 95 ? -1.136 10.176 -1.935 1.00 98.31 95 GLY A C 1
ATOM 779 O O . GLY A 1 95 ? -2.154 9.527 -1.680 1.00 98.31 95 GLY A O 1
ATOM 780 N N . THR A 1 96 ? -0.675 10.280 -3.184 1.00 98.69 96 THR A N 1
ATOM 781 C CA . THR A 1 96 ? -1.357 9.643 -4.313 1.00 98.69 96 THR A CA 1
ATOM 782 C C . THR A 1 96 ? -1.294 8.118 -4.188 1.00 98.69 96 THR A C 1
ATOM 784 O O . THR A 1 96 ? -0.215 7.526 -4.090 1.00 98.69 96 THR A O 1
ATOM 787 N N . VAL A 1 97 ? -2.454 7.455 -4.253 1.00 98.88 97 VAL A N 1
ATOM 788 C CA . VAL A 1 97 ? -2.552 5.989 -4.234 1.00 98.88 97 VAL A CA 1
ATOM 789 C C . VAL A 1 97 ? -2.673 5.447 -5.651 1.00 98.88 97 VAL A C 1
ATOM 791 O O . VAL A 1 97 ? -3.553 5.845 -6.411 1.00 98.88 97 VAL A O 1
ATOM 794 N N . TYR A 1 98 ? -1.817 4.494 -5.997 1.00 98.88 98 TYR A N 1
ATOM 795 C CA . TYR A 1 98 ? -1.791 3.830 -7.293 1.00 98.88 98 TYR A CA 1
ATOM 796 C C . TYR A 1 98 ? -2.209 2.369 -7.174 1.00 98.88 98 TYR A C 1
ATOM 798 O O . TYR A 1 98 ? -1.769 1.641 -6.281 1.00 98.88 98 TYR A O 1
ATOM 806 N N . GLN A 1 99 ? -3.022 1.921 -8.126 1.00 98.81 99 GLN A N 1
ATOM 807 C CA . GLN A 1 99 ? -3.330 0.513 -8.315 1.00 98.81 99 GLN A CA 1
ATOM 808 C C . GLN A 1 99 ? -2.089 -0.224 -8.838 1.00 98.81 99 GLN A C 1
ATOM 810 O O . GLN A 1 99 ? -1.558 0.112 -9.901 1.00 98.81 99 GLN A O 1
ATOM 815 N N . GLY A 1 100 ? -1.658 -1.240 -8.094 1.00 98.62 100 GLY A N 1
ATOM 816 C CA . GLY A 1 100 ? -0.632 -2.205 -8.471 1.00 98.62 100 GLY A CA 1
ATOM 817 C C . GLY A 1 100 ? -1.257 -3.434 -9.126 1.00 98.62 100 GLY A C 1
ATOM 818 O O . GLY A 1 100 ? -2.085 -3.294 -10.035 1.00 98.62 100 GLY A O 1
ATOM 819 N N . ARG A 1 101 ? -0.849 -4.638 -8.707 1.00 97.94 101 ARG A N 1
ATOM 820 C CA . ARG A 1 101 ? -1.412 -5.899 -9.228 1.00 97.94 101 ARG A CA 1
ATOM 821 C C . ARG A 1 101 ? -2.870 -6.097 -8.797 1.00 97.94 101 ARG A C 1
ATOM 823 O O . ARG A 1 101 ? -3.356 -5.428 -7.887 1.00 97.94 101 ARG A O 1
ATOM 830 N N . ASP A 1 102 ? -3.567 -7.013 -9.462 1.00 97.56 102 ASP A N 1
ATOM 831 C CA . ASP A 1 102 ? -4.949 -7.366 -9.118 1.00 97.56 102 ASP A CA 1
ATOM 832 C C . ASP A 1 102 ? -5.035 -7.897 -7.675 1.00 97.56 102 ASP A C 1
ATOM 834 O O . ASP A 1 102 ? -4.290 -8.798 -7.295 1.00 97.56 102 ASP A O 1
ATOM 838 N N . VAL A 1 103 ? -5.952 -7.328 -6.885 1.00 97.81 103 VAL A N 1
ATOM 839 C CA . VAL A 1 103 ? -6.190 -7.637 -5.464 1.00 97.81 103 VAL A CA 1
ATOM 840 C C . VAL A 1 103 ? -6.600 -9.089 -5.208 1.00 97.81 103 VAL A C 1
ATOM 842 O O . VAL A 1 103 ? -6.545 -9.546 -4.073 1.00 97.81 103 VAL A O 1
ATOM 845 N N . PHE A 1 104 ? -7.016 -9.821 -6.243 1.00 97.81 104 PHE A N 1
ATOM 846 C CA . PHE A 1 104 ? -7.363 -11.240 -6.154 1.00 97.81 104 PHE A CA 1
ATOM 847 C C . PHE A 1 104 ? -6.214 -12.164 -6.570 1.00 97.81 104 PHE A C 1
ATOM 849 O O . PHE A 1 104 ? -6.446 -13.316 -6.950 1.00 97.81 104 PHE A O 1
ATOM 856 N N . THR A 1 105 ? -4.969 -11.689 -6.515 1.00 97.62 105 THR A N 1
ATOM 857 C CA . THR A 1 105 ? -3.781 -12.445 -6.928 1.00 97.62 105 THR A CA 1
ATOM 858 C C . THR A 1 105 ? -2.725 -12.460 -5.834 1.00 97.62 105 THR A C 1
ATOM 860 O O . THR A 1 105 ? -2.565 -11.509 -5.087 1.00 97.62 105 THR A O 1
ATOM 863 N N . VAL A 1 106 ? -1.985 -13.557 -5.697 1.00 97.50 106 VAL A N 1
ATOM 864 C CA . VAL A 1 106 ? -0.927 -13.642 -4.680 1.00 97.50 106 VAL A CA 1
ATOM 865 C C . VAL A 1 106 ? 0.217 -12.691 -5.047 1.00 97.50 106 VAL A C 1
ATOM 867 O O . VAL A 1 106 ? 0.626 -12.643 -6.205 1.00 97.50 106 VAL A O 1
ATOM 870 N N . GLY A 1 107 ? 0.722 -11.928 -4.072 1.00 95.00 107 GLY A N 1
ATOM 871 C CA . GLY A 1 107 ? 1.879 -11.039 -4.233 1.00 95.00 107 GLY A CA 1
ATOM 872 C C . GLY A 1 107 ? 3.207 -11.784 -4.407 1.00 95.00 107 GLY A C 1
ATOM 873 O O . GLY A 1 107 ? 3.360 -12.893 -3.909 1.00 95.00 107 GLY A O 1
ATOM 874 N N . ASP A 1 108 ? 4.184 -11.146 -5.058 1.00 92.62 108 ASP A N 1
ATOM 875 C CA . ASP A 1 108 ? 5.565 -11.639 -5.192 1.00 92.62 108 ASP A CA 1
ATOM 876 C C . ASP A 1 108 ? 6.505 -10.703 -4.407 1.00 92.62 108 ASP A C 1
ATOM 878 O O . ASP A 1 108 ? 7.201 -9.884 -4.990 1.00 92.62 108 ASP A O 1
ATOM 882 N N . THR A 1 109 ? 6.482 -10.721 -3.072 1.00 82.25 109 THR A N 1
ATOM 883 C CA . THR A 1 109 ? 6.994 -9.598 -2.248 1.00 82.25 109 THR A CA 1
ATOM 884 C C . THR A 1 109 ? 8.413 -9.746 -1.680 1.00 82.25 109 THR A C 1
ATOM 886 O O . THR A 1 109 ? 8.732 -9.082 -0.698 1.00 82.25 109 THR A O 1
ATOM 889 N N . ASN A 1 110 ? 9.285 -10.575 -2.272 1.00 83.69 110 ASN A N 1
ATOM 890 C CA . ASN A 1 110 ? 10.633 -10.890 -1.743 1.00 83.69 110 ASN A CA 1
ATOM 891 C C . ASN A 1 110 ? 10.633 -11.106 -0.216 1.00 83.69 110 ASN A C 1
ATOM 893 O O . ASN A 1 110 ? 11.409 -10.493 0.519 1.00 83.69 110 ASN A O 1
ATOM 897 N N . THR A 1 111 ? 9.683 -11.917 0.235 1.00 89.25 111 THR A N 1
ATOM 898 C CA . THR A 1 111 ? 9.441 -12.220 1.638 1.00 89.25 111 THR A CA 1
ATOM 899 C C . THR A 1 111 ? 9.480 -13.724 1.860 1.00 89.25 111 THR A C 1
ATOM 901 O O . THR A 1 111 ? 9.287 -14.491 0.916 1.00 89.25 111 THR A O 1
ATOM 904 N N . ASP A 1 112 ? 9.677 -14.115 3.114 1.00 90.12 112 ASP A N 1
ATOM 905 C CA . ASP A 1 112 ? 9.774 -15.510 3.534 1.00 90.12 112 ASP A CA 1
ATOM 906 C C . ASP A 1 112 ? 8.436 -16.073 4.051 1.00 90.12 112 ASP A C 1
ATOM 908 O O . ASP A 1 112 ? 8.328 -17.275 4.290 1.00 90.12 112 ASP A O 1
ATOM 912 N N . TYR A 1 113 ? 7.402 -15.234 4.217 1.00 93.56 113 TYR A N 1
ATOM 913 C CA . TYR A 1 113 ? 6.042 -15.693 4.532 1.00 93.56 113 TYR A CA 1
ATOM 914 C C . TYR A 1 113 ? 5.216 -15.935 3.257 1.00 93.56 113 TYR A C 1
ATOM 916 O O . TYR A 1 113 ? 5.485 -15.353 2.211 1.00 93.56 113 TYR A O 1
ATOM 924 N N . ASP A 1 114 ? 4.173 -16.771 3.330 1.00 96.06 114 ASP A N 1
ATOM 925 C CA . ASP A 1 114 ? 3.246 -16.983 2.205 1.00 96.06 114 ASP A CA 1
ATOM 926 C C . ASP A 1 114 ? 2.303 -15.773 2.034 1.00 96.06 114 ASP A C 1
ATOM 928 O O . ASP A 1 114 ? 1.455 -15.547 2.901 1.00 96.06 114 ASP A O 1
ATOM 932 N N . PRO A 1 115 ? 2.356 -15.019 0.916 1.00 96.94 115 PRO A N 1
ATOM 933 C CA . PRO A 1 115 ? 1.485 -13.861 0.703 1.00 96.94 115 PRO A CA 1
ATOM 934 C C . PRO A 1 115 ? 0.020 -14.226 0.394 1.00 96.94 115 PRO A C 1
ATOM 936 O O . PRO A 1 115 ? -0.811 -13.344 0.149 1.00 96.94 115 PRO A O 1
ATOM 939 N N . THR A 1 116 ? -0.345 -15.511 0.378 1.00 97.94 116 THR A N 1
ATOM 940 C CA . THR A 1 116 ? -1.727 -15.960 0.168 1.00 97.94 116 THR A CA 1
ATOM 941 C C . THR A 1 116 ? -2.661 -15.398 1.252 1.00 97.94 116 THR A C 1
ATOM 943 O O . THR A 1 116 ? -2.481 -15.609 2.452 1.00 97.94 116 THR A O 1
ATOM 946 N N . GLY A 1 117 ? -3.697 -14.672 0.823 1.00 98.38 117 GLY A N 1
ATOM 947 C CA . GLY A 1 117 ? -4.645 -13.994 1.707 1.00 98.38 117 GLY A CA 1
ATOM 948 C C . GLY A 1 117 ? -4.247 -12.578 2.133 1.00 98.38 117 GLY A C 1
ATOM 949 O O . GLY A 1 117 ? -5.018 -11.944 2.847 1.00 98.38 117 GLY A O 1
ATOM 950 N N . HIS A 1 118 ? -3.092 -12.059 1.708 1.00 98.62 118 HIS A N 1
ATOM 951 C CA . HIS A 1 118 ? -2.650 -10.706 2.054 1.00 98.62 118 HIS A CA 1
ATOM 952 C C . HIS A 1 118 ? -3.062 -9.688 0.983 1.00 98.62 118 HIS A C 1
ATOM 954 O O . HIS A 1 118 ? -2.621 -9.771 -0.160 1.00 98.62 118 HIS A O 1
ATOM 960 N N . LEU A 1 119 ? -3.822 -8.664 1.364 1.00 98.81 119 LEU A N 1
ATOM 961 C CA . LEU A 1 119 ? -3.889 -7.406 0.628 1.00 98.81 119 LEU A CA 1
ATOM 962 C C . LEU A 1 119 ? -2.644 -6.593 0.989 1.00 98.81 119 LEU A C 1
ATOM 964 O O . LEU A 1 119 ? -2.359 -6.349 2.156 1.00 98.81 119 LEU A O 1
ATOM 968 N N . LEU A 1 120 ? -1.881 -6.186 -0.020 1.00 98.75 120 LEU A N 1
ATOM 969 C CA . LEU A 1 120 ? -0.509 -5.713 0.142 1.00 98.75 120 LEU A CA 1
ATOM 970 C C . LEU A 1 120 ? -0.447 -4.250 -0.270 1.00 98.75 120 LEU A C 1
ATOM 972 O O . LEU A 1 120 ? -0.698 -3.931 -1.435 1.00 98.75 120 LEU A O 1
ATOM 976 N N . ILE A 1 121 ? -0.114 -3.377 0.672 1.00 98.88 121 ILE A N 1
ATOM 977 C CA . ILE A 1 121 ? 0.021 -1.939 0.438 1.00 98.88 121 ILE A CA 1
ATOM 978 C C . ILE A 1 121 ? 1.477 -1.570 0.689 1.00 98.88 121 ILE A C 1
ATOM 980 O O . ILE A 1 121 ? 2.014 -1.904 1.743 1.00 98.88 121 ILE A O 1
ATOM 984 N N . SER A 1 122 ? 2.120 -0.883 -0.252 1.00 98.69 122 SER A N 1
ATOM 985 C CA . SER A 1 122 ? 3.508 -0.444 -0.092 1.00 98.69 122 SER A CA 1
ATOM 986 C C . SER A 1 122 ? 3.656 1.051 -0.285 1.00 98.69 122 SER A C 1
ATOM 988 O O . SER A 1 122 ? 3.213 1.597 -1.290 1.00 98.69 122 SER A O 1
ATOM 990 N N . PHE A 1 123 ? 4.377 1.716 0.605 1.00 98.81 123 PHE A N 1
ATOM 991 C CA . PHE A 1 123 ? 4.829 3.072 0.326 1.00 98.81 123 PHE A CA 1
ATOM 992 C C . PHE A 1 123 ? 6.004 3.070 -0.658 1.00 98.81 123 PHE A C 1
ATOM 994 O O . PHE A 1 123 ? 6.900 2.226 -0.564 1.00 98.81 123 PHE A O 1
ATOM 1001 N N . LEU A 1 124 ? 6.011 4.014 -1.598 1.00 98.69 124 LEU A N 1
ATOM 1002 C CA . LEU A 1 124 ? 7.153 4.272 -2.474 1.00 98.69 124 LEU A CA 1
ATOM 1003 C C . LEU A 1 124 ? 8.231 5.042 -1.707 1.00 98.69 124 LEU A C 1
ATOM 1005 O O . LEU A 1 124 ? 7.933 6.039 -1.051 1.00 98.69 124 LEU A O 1
ATOM 1009 N N . GLY A 1 125 ? 9.483 4.601 -1.827 1.00 98.06 125 GLY A N 1
ATOM 1010 C CA . GLY A 1 125 ? 10.612 5.178 -1.096 1.00 98.06 125 GLY A CA 1
ATOM 1011 C C . GLY A 1 125 ? 11.036 4.391 0.148 1.00 98.06 125 GLY A C 1
ATOM 1012 O O . GLY A 1 125 ? 10.712 3.212 0.313 1.00 98.06 125 GLY A O 1
ATOM 1013 N N . ASN A 1 126 ? 11.809 5.041 1.020 1.00 98.56 126 ASN A N 1
ATOM 1014 C CA . ASN A 1 126 ? 12.446 4.404 2.173 1.00 98.56 126 AS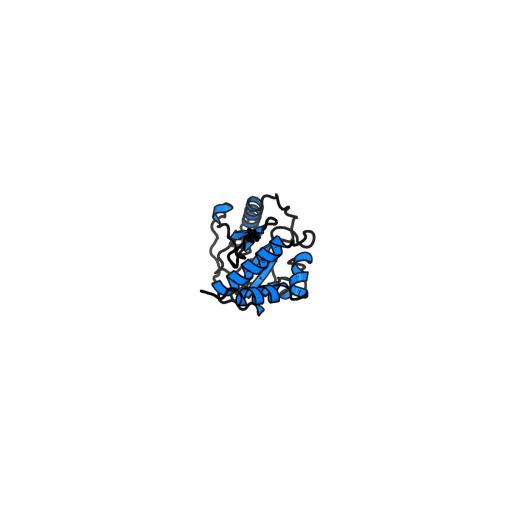N A CA 1
ATOM 1015 C C . ASN A 1 126 ? 12.076 5.109 3.476 1.00 98.56 126 ASN A C 1
ATOM 1017 O O . ASN A 1 126 ? 12.631 6.149 3.808 1.00 98.56 126 ASN A O 1
ATOM 1021 N N . TYR A 1 127 ? 11.193 4.493 4.256 1.00 98.50 127 TYR A N 1
ATOM 1022 C CA . TYR A 1 127 ? 10.692 5.040 5.524 1.00 98.50 127 TYR A CA 1
ATOM 1023 C C . TYR A 1 127 ? 11.525 4.627 6.747 1.00 98.50 127 TYR A C 1
ATOM 1025 O O . TYR A 1 127 ? 11.080 4.742 7.888 1.00 98.50 127 TYR A O 1
ATOM 1033 N N . ASN A 1 128 ? 12.750 4.142 6.527 1.00 98.19 128 ASN A N 1
ATOM 1034 C CA . ASN A 1 128 ? 13.806 4.301 7.528 1.00 98.19 128 ASN A CA 1
ATOM 1035 C C . ASN A 1 128 ? 14.401 5.719 7.491 1.00 98.19 128 ASN A C 1
ATOM 1037 O O . ASN A 1 128 ? 14.941 6.174 8.491 1.00 98.19 128 ASN A O 1
ATOM 1041 N N . GLU A 1 129 ? 14.293 6.411 6.351 1.00 98.06 129 GLU A N 1
ATOM 1042 C CA . GLU A 1 129 ? 14.857 7.749 6.130 1.00 98.06 129 GLU A CA 1
ATOM 1043 C C . GLU A 1 129 ? 13.755 8.815 6.020 1.00 98.06 129 GLU A C 1
ATOM 1045 O O . GLU A 1 129 ? 13.842 9.885 6.618 1.00 98.06 129 GLU A O 1
ATOM 1050 N N . GLN A 1 130 ? 12.682 8.510 5.287 1.00 97.50 130 GLN A N 1
ATOM 1051 C CA . GLN A 1 130 ? 11.530 9.384 5.087 1.00 97.50 130 GLN A CA 1
ATOM 1052 C C . GLN A 1 130 ? 10.585 9.339 6.280 1.00 97.50 130 GLN A C 1
ATOM 1054 O O . GLN A 1 130 ? 10.251 8.264 6.781 1.00 97.50 130 GLN A O 1
ATOM 1059 N N . GLN A 1 131 ? 10.119 10.512 6.699 1.00 96.00 131 GLN A N 1
ATOM 1060 C CA . GLN A 1 131 ? 9.074 10.633 7.707 1.00 96.00 131 GLN A CA 1
ATOM 1061 C C . GLN A 1 131 ? 7.705 10.321 7.102 1.00 96.00 131 GLN A C 1
ATOM 1063 O O . GLN A 1 131 ? 7.426 10.686 5.959 1.00 96.00 131 GLN A O 1
ATOM 1068 N N . LEU A 1 132 ? 6.845 9.671 7.885 1.00 96.62 132 LEU A N 1
ATOM 1069 C CA . LEU A 1 132 ? 5.433 9.533 7.553 1.00 96.62 132 LEU A CA 1
ATOM 1070 C C . LEU A 1 132 ? 4.706 10.771 8.091 1.00 96.62 132 LEU A C 1
ATOM 1072 O O . LEU A 1 132 ? 4.511 10.900 9.295 1.00 96.62 132 LEU A O 1
ATOM 1076 N N . ASN A 1 133 ? 4.370 11.715 7.211 1.00 96.19 133 ASN A N 1
ATOM 1077 C CA . ASN A 1 133 ? 3.643 12.918 7.616 1.00 96.19 133 ASN A CA 1
ATOM 1078 C C . ASN A 1 133 ? 2.159 12.607 7.914 1.00 96.19 133 ASN A C 1
ATOM 1080 O O . ASN A 1 133 ? 1.654 11.523 7.612 1.00 96.19 133 ASN A O 1
ATOM 1084 N N . GLU A 1 134 ? 1.452 13.575 8.501 1.00 97.19 134 GLU A N 1
ATOM 1085 C CA . GLU A 1 134 ? 0.042 13.418 8.886 1.00 97.19 134 GLU A CA 1
ATOM 1086 C C . GLU A 1 134 ? -0.866 13.095 7.693 1.00 97.19 134 GLU A C 1
ATOM 1088 O O . GLU A 1 134 ? -1.787 12.292 7.822 1.00 97.19 134 GLU A O 1
ATOM 1093 N N . HIS A 1 135 ? -0.574 13.661 6.517 1.00 96.88 135 HIS A N 1
ATOM 1094 C CA . HIS A 1 135 ? -1.336 13.391 5.302 1.00 96.88 135 HIS A CA 1
ATOM 1095 C C . HIS A 1 135 ? -1.216 11.924 4.863 1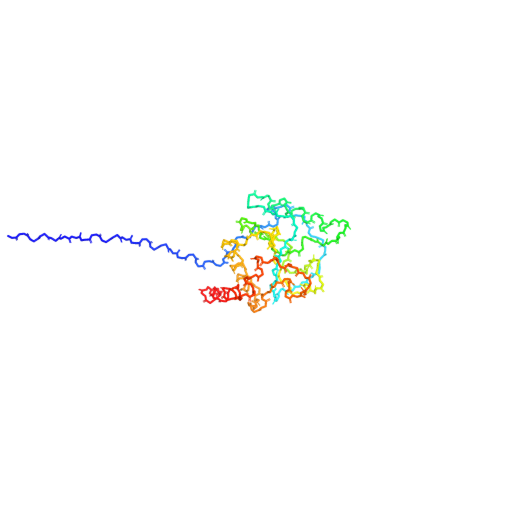.00 96.88 135 HIS A C 1
ATOM 1097 O O . HIS A 1 135 ? -2.223 11.263 4.623 1.00 96.88 135 HIS A O 1
ATOM 1103 N N . LEU A 1 136 ? 0.002 11.379 4.819 1.00 98.19 136 LEU A N 1
ATOM 1104 C CA . LEU A 1 136 ? 0.248 9.979 4.470 1.00 98.19 136 LEU A CA 1
ATOM 1105 C C . LEU A 1 136 ? -0.350 9.010 5.496 1.00 98.19 136 LEU A C 1
ATOM 1107 O O . LEU A 1 136 ? -0.830 7.935 5.125 1.00 98.19 136 LEU A O 1
ATOM 1111 N N . LEU A 1 137 ? -0.337 9.383 6.777 1.00 98.25 137 LEU A N 1
ATOM 1112 C CA . LEU A 1 137 ? -0.978 8.610 7.836 1.00 98.25 137 LEU A CA 1
ATOM 1113 C C . LEU A 1 137 ? -2.505 8.581 7.670 1.00 98.25 137 LEU A C 1
ATOM 1115 O O . LEU A 1 137 ? -3.096 7.506 7.772 1.00 98.25 137 LEU A O 1
ATOM 1119 N N . ASP A 1 138 ? -3.135 9.719 7.360 1.00 97.44 138 ASP A N 1
ATOM 1120 C CA . ASP A 1 138 ? -4.572 9.800 7.055 1.00 97.44 138 ASP A CA 1
ATOM 1121 C C . ASP A 1 138 ? -4.937 8.951 5.828 1.00 97.44 138 ASP A C 1
ATOM 1123 O O . ASP A 1 138 ? -5.860 8.134 5.891 1.00 97.44 138 ASP A O 1
ATOM 1127 N N . VAL A 1 139 ? -4.153 9.052 4.746 1.00 98.31 139 VAL A N 1
ATOM 1128 C CA . VAL A 1 139 ? -4.310 8.212 3.546 1.00 98.31 139 VAL A CA 1
ATOM 1129 C C . VAL A 1 139 ? -4.244 6.729 3.911 1.00 98.31 139 VAL A C 1
ATOM 1131 O O . VAL A 1 139 ? -5.101 5.957 3.481 1.00 98.31 139 VAL A O 1
ATOM 1134 N N . LEU A 1 140 ? -3.274 6.313 4.729 1.00 98.56 140 LEU A N 1
ATOM 1135 C CA . LEU A 1 140 ? -3.141 4.920 5.155 1.00 98.56 140 LEU A CA 1
ATOM 1136 C C . LEU A 1 140 ? -4.344 4.448 5.981 1.00 98.56 140 LEU A C 1
ATOM 1138 O O . LEU A 1 140 ? -4.860 3.354 5.737 1.00 98.56 140 LEU A O 1
ATOM 1142 N N . VAL A 1 141 ? -4.807 5.254 6.939 1.00 98.31 141 VAL A N 1
ATOM 1143 C CA . VAL A 1 141 ? -5.966 4.926 7.786 1.00 98.31 141 VAL A CA 1
ATOM 1144 C C . VAL A 1 141 ? -7.231 4.785 6.939 1.00 98.31 141 VAL A C 1
ATOM 1146 O O . VAL A 1 141 ? -7.910 3.761 7.027 1.00 98.31 141 VAL A O 1
ATOM 1149 N N . LYS A 1 142 ? -7.529 5.756 6.070 1.00 97.69 142 LYS A N 1
ATOM 1150 C 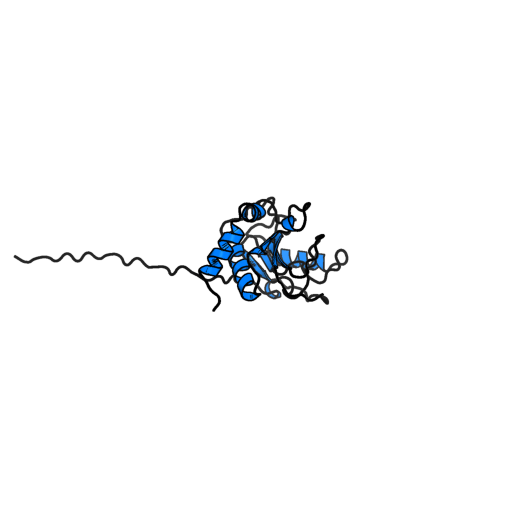CA . LYS A 1 142 ? -8.716 5.718 5.200 1.00 97.69 142 LYS A CA 1
ATOM 1151 C C . LYS A 1 142 ? -8.654 4.568 4.198 1.00 97.69 142 LYS A C 1
ATOM 1153 O O . LYS A 1 142 ? -9.625 3.826 4.039 1.00 97.69 142 LYS A O 1
ATOM 1158 N N . LEU A 1 143 ? -7.497 4.349 3.572 1.00 97.81 143 LEU A N 1
ATOM 1159 C CA . LEU A 1 143 ? -7.314 3.263 2.610 1.00 97.81 143 LEU A CA 1
ATOM 1160 C C . LEU A 1 143 ? -7.491 1.891 3.276 1.00 97.81 143 LEU A C 1
ATOM 1162 O O . LEU A 1 143 ? -8.210 1.042 2.755 1.00 97.81 143 LEU A O 1
ATOM 1166 N N . THR A 1 144 ? -6.894 1.673 4.449 1.00 98.19 144 THR A N 1
ATOM 1167 C CA . THR A 1 144 ? -7.064 0.403 5.173 1.00 98.19 144 THR A CA 1
ATOM 1168 C C . THR A 1 144 ? -8.491 0.203 5.677 1.00 98.19 144 THR A C 1
ATOM 1170 O O . THR A 1 144 ? -9.013 -0.903 5.536 1.00 98.19 144 THR A O 1
ATOM 1173 N N . ALA A 1 145 ? -9.162 1.245 6.178 1.00 97.56 145 ALA A N 1
ATOM 1174 C CA . ALA A 1 145 ? -10.570 1.174 6.570 1.00 97.56 145 ALA A CA 1
ATOM 1175 C C . ALA A 1 145 ? -11.486 0.837 5.380 1.00 97.56 145 ALA A C 1
ATOM 1177 O O . ALA A 1 145 ? -12.278 -0.103 5.460 1.00 97.56 145 ALA A O 1
ATOM 1178 N N . SER A 1 146 ? -11.334 1.533 4.248 1.00 96.25 146 SER A N 1
ATOM 1179 C CA . SER A 1 146 ? -12.130 1.262 3.042 1.00 96.25 146 SER A CA 1
ATOM 1180 C C . SER A 1 146 ? -11.933 -0.164 2.520 1.00 96.25 146 SER A C 1
ATOM 1182 O O . SER A 1 146 ? -12.894 -0.800 2.091 1.00 96.25 146 SER A O 1
ATOM 1184 N N . PHE A 1 147 ? -10.723 -0.723 2.617 1.00 97.31 147 PHE A N 1
ATOM 1185 C CA . PHE A 1 147 ? -10.467 -2.118 2.253 1.00 97.31 147 PHE A CA 1
ATOM 1186 C C . PHE A 1 147 ? -10.996 -3.131 3.264 1.00 97.31 147 PHE A C 1
ATOM 1188 O O . PHE A 1 147 ? -11.444 -4.194 2.838 1.00 97.31 147 PHE A O 1
ATOM 1195 N N . CYS A 1 148 ? -11.009 -2.808 4.560 1.00 97.38 148 CYS A N 1
ATOM 1196 C CA . CYS A 1 148 ? -11.695 -3.633 5.555 1.00 97.38 148 CYS A CA 1
ATOM 1197 C C . CYS A 1 148 ? -13.177 -3.787 5.200 1.00 97.38 148 CYS A C 1
ATOM 1199 O O . CYS A 1 148 ? -13.671 -4.908 5.165 1.00 97.38 148 CYS A O 1
ATOM 1201 N N . GLN A 1 149 ? -13.859 -2.695 4.837 1.00 94.94 149 GLN A N 1
ATOM 1202 C CA . GLN A 1 149 ? -15.260 -2.763 4.405 1.00 94.94 149 GLN A CA 1
ATOM 1203 C C . GLN A 1 149 ? -15.426 -3.476 3.063 1.00 94.94 149 GLN A C 1
ATOM 1205 O O . GLN A 1 149 ? -16.241 -4.383 2.931 1.00 94.94 149 GLN A O 1
ATOM 1210 N N . LYS A 1 150 ? -14.645 -3.077 2.053 1.00 95.00 150 LYS A N 1
ATOM 1211 C CA . LYS A 1 150 ? -14.807 -3.559 0.676 1.00 95.00 150 LYS A CA 1
ATOM 1212 C C . LYS A 1 150 ? -14.565 -5.062 0.530 1.00 95.00 150 LYS A C 1
ATOM 1214 O O . LYS A 1 150 ? -15.182 -5.685 -0.330 1.00 95.00 150 LYS A O 1
ATOM 1219 N N . TYR A 1 151 ? -13.642 -5.618 1.309 1.00 96.62 151 TYR A N 1
ATOM 1220 C CA . TYR A 1 151 ? -13.231 -7.018 1.199 1.00 96.62 151 TYR A CA 1
ATOM 1221 C C . TYR A 1 151 ? -13.585 -7.854 2.434 1.00 96.62 151 TYR A C 1
ATOM 1223 O O . TYR A 1 151 ? -13.120 -8.984 2.524 1.00 96.62 151 TYR A O 1
ATOM 1231 N N . ASP A 1 152 ? -14.382 -7.311 3.362 1.00 96.69 152 ASP A N 1
ATOM 1232 C CA . ASP A 1 152 ? -14.764 -7.969 4.620 1.00 96.69 152 ASP A CA 1
ATOM 1233 C C . ASP A 1 152 ? -13.546 -8.477 5.423 1.00 96.69 152 ASP A C 1
ATOM 1235 O O . ASP A 1 152 ? -13.451 -9.628 5.850 1.00 96.69 152 ASP A O 1
ATOM 1239 N N . ILE A 1 153 ? -12.547 -7.603 5.582 1.00 98.19 153 ILE A N 1
ATOM 1240 C CA . ILE A 1 153 ? -11.309 -7.908 6.308 1.00 98.19 153 ILE A CA 1
ATOM 1241 C C . ILE A 1 153 ? -11.400 -7.337 7.720 1.00 98.19 153 ILE A C 1
ATOM 1243 O O . ILE A 1 153 ? -11.629 -6.144 7.912 1.00 98.19 153 ILE A O 1
ATOM 1247 N N . SER A 1 154 ? -11.141 -8.176 8.726 1.00 98.06 154 SER A N 1
ATOM 1248 C CA . SER A 1 154 ? -11.092 -7.721 10.117 1.00 98.06 154 SER A CA 1
ATOM 1249 C C . SER A 1 154 ? -9.915 -6.757 10.349 1.00 98.06 154 SER A C 1
ATOM 1251 O O . SER A 1 154 ? -8.769 -7.124 10.054 1.00 98.06 154 SER A O 1
ATOM 1253 N N . PRO A 1 155 ? -10.135 -5.576 10.965 1.00 97.81 155 PRO A N 1
ATOM 1254 C CA . PRO A 1 155 ? -9.065 -4.619 11.257 1.00 97.81 155 PRO A CA 1
ATOM 1255 C C . PRO A 1 155 ? -8.024 -5.158 12.252 1.00 97.81 155 PRO A C 1
ATOM 1257 O O . PRO A 1 155 ? -6.916 -4.628 12.338 1.00 97.81 155 PRO A O 1
ATOM 1260 N N . GLU A 1 156 ? -8.326 -6.238 12.982 1.00 98.25 156 GLU A N 1
ATOM 1261 C CA . GLU A 1 156 ? -7.349 -6.901 13.860 1.00 98.25 156 GLU A CA 1
ATOM 1262 C C . GLU A 1 156 ? -6.181 -7.516 13.087 1.00 98.25 156 GLU A C 1
ATOM 1264 O O . GLU A 1 156 ? -5.067 -7.620 13.610 1.00 98.25 156 GLU A O 1
ATOM 1269 N N . THR A 1 157 ? -6.434 -7.893 11.832 1.00 98.44 157 THR A N 1
ATOM 1270 C CA . THR A 1 157 ? -5.477 -8.574 10.954 1.00 98.44 157 THR A CA 1
ATOM 1271 C C . THR A 1 157 ? -4.551 -7.616 10.205 1.00 98.44 157 THR A C 1
ATOM 1273 O O . THR A 1 157 ? -3.694 -8.067 9.448 1.00 98.44 157 THR A O 1
ATOM 1276 N N . ILE A 1 158 ? -4.702 -6.301 10.406 1.00 98.75 158 ILE A N 1
ATOM 1277 C CA . ILE A 1 158 ? -3.800 -5.296 9.842 1.00 98.75 158 ILE A CA 1
ATOM 1278 C C . ILE A 1 158 ? -2.434 -5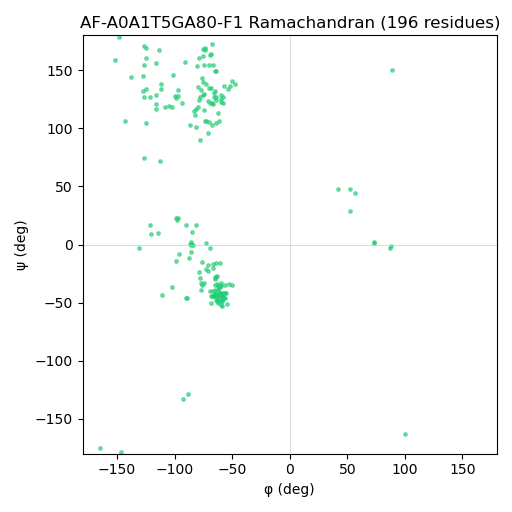.445 10.511 1.00 98.75 158 ILE A C 1
ATOM 1280 O O . ILE A 1 158 ? -2.311 -5.337 11.730 1.00 98.75 158 ILE A O 1
ATOM 1284 N N . ALA A 1 159 ? -1.401 -5.683 9.721 1.00 98.56 159 ALA A N 1
ATOM 1285 C CA . ALA A 1 159 ? -0.046 -5.862 10.220 1.00 98.56 159 ALA A CA 1
ATOM 1286 C C . ALA A 1 159 ? 0.974 -5.313 9.220 1.00 98.56 159 ALA A C 1
ATOM 1288 O O . ALA A 1 159 ? 0.630 -4.771 8.166 1.00 98.56 159 ALA A O 1
ATOM 1289 N N . THR A 1 160 ? 2.244 -5.445 9.552 1.00 98.38 160 THR A N 1
ATOM 1290 C CA . THR A 1 160 ? 3.369 -5.058 8.711 1.00 98.38 160 THR A CA 1
ATOM 1291 C C . THR A 1 160 ? 4.173 -6.271 8.267 1.00 98.38 160 THR A C 1
ATOM 1293 O O . THR A 1 160 ? 4.030 -7.363 8.810 1.00 98.38 160 THR A O 1
ATOM 1296 N N . HIS A 1 161 ? 5.064 -6.083 7.294 1.00 97.56 161 HIS A N 1
ATOM 1297 C CA . HIS A 1 161 ? 6.025 -7.121 6.918 1.00 97.56 161 HIS A CA 1
ATOM 1298 C C . HIS A 1 161 ? 6.860 -7.598 8.126 1.00 97.56 161 HIS A C 1
ATOM 1300 O O . HIS A 1 161 ? 7.032 -8.803 8.305 1.00 97.56 161 HIS A O 1
ATOM 1306 N N . ARG A 1 162 ? 7.315 -6.680 8.992 1.00 96.38 162 ARG A N 1
ATOM 1307 C CA . ARG A 1 162 ? 8.074 -6.997 10.216 1.00 96.38 162 ARG A CA 1
ATOM 1308 C C . ARG A 1 162 ? 7.330 -7.956 11.149 1.00 96.38 162 ARG A C 1
ATOM 1310 O O . ARG A 1 162 ? 7.958 -8.821 11.747 1.00 96.38 162 ARG A O 1
ATOM 1317 N N . ASP A 1 163 ? 6.004 -7.857 11.223 1.00 96.62 163 ASP A N 1
ATOM 1318 C CA . ASP A 1 163 ? 5.187 -8.714 12.096 1.00 96.62 163 ASP A CA 1
ATOM 1319 C C . ASP A 1 163 ? 5.114 -10.170 11.605 1.00 96.62 163 ASP A C 1
ATOM 1321 O O . ASP A 1 163 ? 4.869 -11.081 12.395 1.00 96.62 163 ASP A O 1
ATOM 1325 N N . TYR A 1 164 ? 5.349 -10.405 10.309 1.00 95.81 164 TYR A N 1
ATOM 1326 C CA . TYR A 1 164 ? 5.415 -11.745 9.711 1.00 95.81 164 TYR A CA 1
ATOM 1327 C C . TYR A 1 164 ? 6.848 -12.260 9.537 1.00 95.81 164 TYR A C 1
ATOM 1329 O O . TYR A 1 164 ? 7.046 -13.447 9.285 1.00 95.81 164 TYR A O 1
ATOM 1337 N N . CYS A 1 165 ? 7.848 -11.383 9.646 1.00 91.38 165 CYS A N 1
ATOM 1338 C CA . CYS A 1 165 ? 9.241 -11.699 9.370 1.00 91.38 165 CYS A CA 1
ATOM 1339 C C . CYS A 1 165 ? 10.175 -10.965 10.346 1.00 91.38 165 CYS A C 1
ATOM 1341 O O . CYS A 1 165 ? 10.424 -9.768 10.223 1.00 91.38 165 CYS A O 1
ATOM 1343 N N . GLY A 1 166 ? 10.750 -11.698 11.303 1.00 83.81 166 GLY A N 1
ATOM 1344 C CA . GLY A 1 166 ? 11.535 -11.111 12.399 1.00 83.81 166 GLY A CA 1
ATOM 1345 C C . GLY A 1 166 ? 12.889 -10.495 12.015 1.00 83.81 166 GLY A C 1
ATOM 1346 O O . GLY A 1 166 ? 13.565 -9.955 12.884 1.00 83.81 166 GLY A O 1
ATOM 1347 N N . HIS A 1 167 ? 13.312 -10.578 10.751 1.00 90.19 167 HIS A N 1
ATOM 1348 C CA . HIS A 1 167 ? 14.622 -10.093 10.293 1.00 90.19 167 HIS A CA 1
ATOM 1349 C C . HIS A 1 167 ? 14.536 -9.006 9.208 1.00 90.19 167 HIS A C 1
ATOM 1351 O O . HIS A 1 167 ? 15.558 -8.623 8.639 1.00 90.19 167 HIS A O 1
ATOM 1357 N N . THR A 1 168 ? 13.340 -8.481 8.921 1.00 93.88 168 THR A N 1
ATOM 1358 C CA . THR A 1 168 ? 13.166 -7.339 8.013 1.00 93.88 168 THR A CA 1
ATOM 1359 C C . THR A 1 168 ? 12.942 -6.038 8.779 1.00 93.88 168 THR A C 1
ATOM 1361 O O . THR A 1 168 ? 12.291 -6.007 9.822 1.00 93.88 168 THR A O 1
ATOM 1364 N N . ASN A 1 169 ? 13.441 -4.924 8.240 1.00 95.06 169 ASN A N 1
ATOM 1365 C CA . ASN A 1 169 ? 13.106 -3.591 8.743 1.00 95.06 169 ASN A CA 1
ATOM 1366 C C . ASN A 1 169 ? 11.833 -3.016 8.095 1.00 95.06 169 ASN A C 1
ATOM 1368 O O . ASN A 1 169 ? 11.310 -2.028 8.610 1.00 95.06 169 ASN A O 1
ATOM 1372 N N . CYS A 1 170 ? 11.317 -3.630 7.023 1.00 97.06 170 CYS A N 1
ATOM 1373 C CA . CYS A 1 170 ? 10.098 -3.237 6.312 1.00 97.06 170 CYS A CA 1
ATOM 1374 C C . CYS A 1 170 ? 8.898 -3.234 7.279 1.00 97.06 170 CYS A C 1
ATOM 1376 O O . CYS A 1 170 ? 8.701 -4.231 7.970 1.00 97.06 170 CYS A O 1
ATOM 1378 N N . PRO A 1 171 ? 8.112 -2.146 7.388 1.00 97.69 171 PRO A N 1
ATOM 1379 C CA . PRO A 1 171 ? 7.904 -1.059 6.430 1.00 97.69 171 PRO A CA 1
ATOM 1380 C C . PRO A 1 171 ? 8.747 0.191 6.729 1.00 97.69 171 PRO A C 1
ATOM 1382 O O . PRO A 1 171 ? 8.429 1.289 6.285 1.00 97.69 171 PRO A O 1
ATOM 1385 N N . GLY A 1 172 ? 9.835 0.048 7.477 1.00 98.12 172 GLY A N 1
ATOM 1386 C CA . GLY A 1 172 ? 10.667 1.146 7.948 1.00 98.12 172 GLY A CA 1
ATOM 1387 C C . GLY A 1 172 ? 10.189 1.690 9.287 1.00 98.12 172 GLY A C 1
ATOM 1388 O O . GLY A 1 172 ? 9.003 1.626 9.619 1.00 98.12 172 GLY A O 1
ATOM 1389 N N . GLN A 1 173 ? 11.128 2.203 10.079 1.00 98.12 173 GLN A N 1
ATOM 1390 C CA . GLN A 1 173 ? 10.843 2.594 11.458 1.00 98.12 173 GLN A CA 1
ATOM 1391 C C . GLN A 1 173 ? 9.789 3.707 11.565 1.00 98.12 173 GLN A C 1
ATOM 1393 O O . GLN A 1 173 ? 8.920 3.623 12.431 1.00 98.12 173 GLN A O 1
ATOM 1398 N N . ASN A 1 174 ? 9.796 4.684 10.652 1.00 98.25 174 ASN A N 1
ATOM 1399 C CA . ASN A 1 174 ? 8.870 5.821 10.704 1.00 98.25 174 ASN A CA 1
ATOM 1400 C C . ASN A 1 174 ? 7.419 5.430 10.366 1.00 98.25 174 ASN A C 1
ATOM 1402 O O . ASN A 1 174 ? 6.497 6.162 10.707 1.00 98.25 174 ASN A O 1
ATOM 1406 N N . ILE A 1 175 ? 7.198 4.271 9.732 1.00 98.62 175 ILE A N 1
ATOM 1407 C CA . ILE A 1 175 ? 5.860 3.678 9.581 1.00 98.62 175 ILE A CA 1
ATOM 1408 C C . ILE A 1 175 ? 5.561 2.750 10.762 1.00 98.62 175 ILE A C 1
ATOM 1410 O O . ILE A 1 175 ? 4.479 2.820 11.345 1.00 98.62 175 ILE A O 1
ATOM 1414 N N . TYR A 1 176 ? 6.512 1.886 11.131 1.00 98.44 176 TYR A N 1
ATOM 1415 C CA . TYR A 1 176 ? 6.308 0.841 12.137 1.00 98.44 176 TYR A CA 1
ATOM 1416 C C . TYR A 1 176 ? 5.903 1.388 13.513 1.00 98.44 176 TYR A C 1
ATOM 1418 O O . TYR A 1 176 ? 5.088 0.768 14.191 1.00 98.44 176 TYR A O 1
ATOM 1426 N N . THR A 1 177 ? 6.377 2.575 13.905 1.00 98.31 177 THR A N 1
ATOM 1427 C CA . THR A 1 177 ? 5.987 3.213 15.174 1.00 98.31 177 THR A CA 1
ATOM 1428 C C . THR A 1 177 ? 4.464 3.334 15.356 1.00 98.31 177 THR A C 1
ATOM 1430 O O . THR A 1 177 ? 3.984 3.158 16.474 1.00 98.31 177 THR A O 1
ATOM 1433 N N . TYR A 1 178 ? 3.682 3.545 14.288 1.00 98.50 178 TYR A N 1
ATOM 1434 C CA . TYR A 1 178 ? 2.210 3.627 14.361 1.00 98.50 178 TYR A CA 1
ATOM 1435 C C . TYR A 1 178 ? 1.507 2.271 14.524 1.00 98.50 178 TYR A C 1
ATOM 1437 O O . TYR A 1 178 ? 0.316 2.217 14.842 1.00 98.50 178 TYR A O 1
ATOM 1445 N N . PHE A 1 179 ? 2.223 1.174 14.281 1.00 98.25 179 PHE A N 1
ATOM 1446 C CA . PHE A 1 179 ? 1.755 -0.185 14.550 1.00 98.25 179 PHE A CA 1
ATOM 1447 C C . PHE A 1 179 ? 2.134 -0.599 15.964 1.00 98.25 179 PHE A C 1
ATOM 1449 O O . PHE A 1 179 ? 1.283 -1.089 16.703 1.00 98.25 179 PHE A O 1
ATOM 1456 N N . GLU A 1 180 ? 3.382 -0.336 16.350 1.00 97.62 180 GLU A N 1
ATOM 1457 C CA . GLU A 1 180 ? 3.928 -0.654 17.669 1.00 97.62 180 GLU A CA 1
ATOM 1458 C C . GLU A 1 180 ? 3.133 0.010 18.801 1.00 97.62 180 GLU A C 1
ATOM 1460 O O . GLU A 1 180 ? 2.815 -0.634 19.797 1.00 97.62 180 GLU A O 1
ATOM 1465 N N . ASN A 1 181 ? 2.736 1.273 18.628 1.00 97.88 181 ASN A N 1
ATOM 1466 C CA . ASN A 1 181 ? 1.926 1.993 19.614 1.00 97.88 181 ASN A CA 1
ATOM 1467 C C . ASN A 1 181 ? 0.404 1.757 19.474 1.00 97.88 181 ASN A C 1
ATOM 1469 O O . ASN A 1 181 ? -0.384 2.364 20.199 1.00 97.88 181 ASN A O 1
ATOM 1473 N N . GLY A 1 182 ? -0.025 0.913 18.529 1.00 98.19 182 GLY A N 1
ATOM 1474 C CA . GLY A 1 182 ? -1.432 0.592 18.275 1.00 98.19 182 GLY A CA 1
ATOM 1475 C C . GLY A 1 182 ? -2.259 1.694 17.600 1.00 98.19 182 GLY A C 1
ATOM 1476 O O . GLY A 1 182 ? -3.456 1.487 17.377 1.00 98.19 182 GLY A O 1
ATOM 1477 N N . TYR A 1 183 ? -1.664 2.839 17.246 1.00 98.38 183 TYR A N 1
ATOM 1478 C CA . TYR A 1 183 ? -2.372 3.978 16.656 1.00 98.38 183 TYR A CA 1
ATOM 1479 C C . TYR A 1 183 ? -3.157 3.577 15.409 1.00 98.38 183 TYR A C 1
ATOM 1481 O O . TYR A 1 183 ? -4.354 3.850 15.335 1.00 98.38 183 TYR A O 1
ATOM 1489 N N . LEU A 1 184 ? -2.520 2.895 14.449 1.00 98.31 184 LEU A N 1
ATOM 1490 C CA . LEU A 1 184 ? -3.160 2.599 13.166 1.00 98.31 184 LEU A CA 1
ATOM 1491 C C . LEU A 1 184 ? -4.432 1.762 13.352 1.00 98.31 184 LEU A C 1
ATOM 1493 O O . LEU A 1 184 ? -5.495 2.146 12.868 1.00 98.31 184 LEU A O 1
ATOM 1497 N N . LYS A 1 185 ? -4.345 0.643 14.085 1.00 98.06 185 LYS A N 1
ATOM 1498 C CA . LYS A 1 185 ? -5.502 -0.237 14.323 1.00 98.06 185 LYS A CA 1
ATOM 1499 C C . LYS A 1 185 ? -6.631 0.502 15.036 1.00 98.06 185 LYS A C 1
ATOM 1501 O O . LYS A 1 185 ? -7.789 0.335 14.665 1.00 98.06 185 LYS A O 1
ATOM 1506 N N . ASN A 1 186 ? -6.306 1.320 16.037 1.00 98.38 186 ASN A N 1
ATOM 1507 C CA . ASN A 1 186 ? -7.303 2.080 16.788 1.00 98.38 186 ASN A CA 1
ATOM 1508 C C . ASN A 1 186 ? -7.995 3.132 15.910 1.00 98.38 186 ASN A C 1
ATOM 1510 O O . ASN A 1 186 ? -9.221 3.233 15.941 1.00 98.38 186 ASN A O 1
ATOM 1514 N N . SER A 1 187 ? -7.236 3.855 15.086 1.00 97.62 187 SER A N 1
ATOM 1515 C CA . SER A 1 187 ? -7.769 4.847 14.147 1.00 97.62 187 SER A CA 1
ATOM 1516 C C . SER A 1 187 ? -8.663 4.210 13.084 1.00 97.62 187 SER A C 1
ATOM 1518 O O . SER A 1 187 ? -9.750 4.7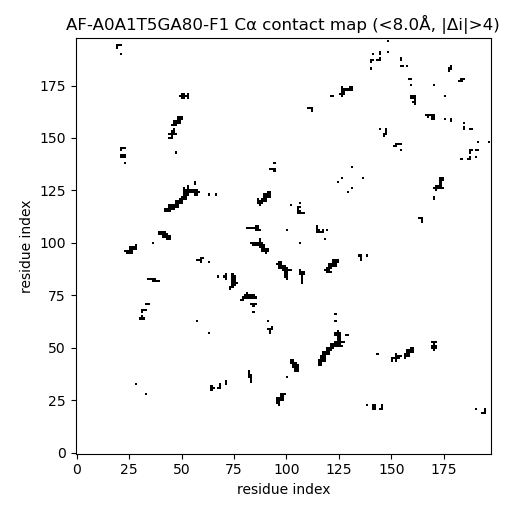18 12.824 1.00 97.62 187 SER A O 1
ATOM 1520 N N . VAL A 1 188 ? -8.270 3.056 12.532 1.00 97.44 188 VAL A N 1
ATOM 1521 C CA . VAL A 1 188 ? -9.097 2.308 11.571 1.00 97.44 188 VAL A CA 1
ATOM 1522 C C . VAL A 1 188 ? -10.402 1.839 12.210 1.00 97.44 188 VAL A C 1
ATOM 1524 O O . VAL A 1 188 ? -11.469 2.078 11.655 1.00 97.44 188 VAL A O 1
ATOM 1527 N N . LYS A 1 189 ? -10.350 1.216 13.395 1.00 96.94 189 LYS A N 1
ATOM 1528 C CA . LYS A 1 189 ? -11.562 0.773 14.110 1.00 96.94 189 LYS A CA 1
ATOM 1529 C C . LYS A 1 189 ? -12.495 1.939 14.412 1.00 96.94 189 LYS A C 1
ATOM 1531 O O . LYS A 1 189 ? -13.695 1.821 14.194 1.00 96.94 189 LYS A O 1
ATOM 1536 N N . LYS A 1 190 ? -11.949 3.064 14.883 1.00 95.75 190 LYS A N 1
ATOM 1537 C CA . LYS A 1 190 ? -12.722 4.280 15.146 1.00 95.75 190 LYS A CA 1
ATOM 1538 C C . LYS A 1 190 ? -13.422 4.770 13.877 1.00 95.75 190 LYS A C 1
ATOM 1540 O O . LYS A 1 190 ? -14.628 4.986 13.904 1.00 95.75 190 LYS A O 1
ATOM 1545 N N . LEU A 1 191 ? -12.693 4.868 12.767 1.00 94.44 191 LEU A N 1
ATOM 1546 C CA . LEU A 1 191 ? -13.246 5.330 11.496 1.00 94.44 191 LEU A CA 1
ATOM 1547 C C . LEU A 1 191 ? -14.352 4.399 10.969 1.00 94.44 191 LEU A C 1
ATOM 1549 O O . LEU A 1 191 ? -15.377 4.872 10.489 1.00 94.44 191 LEU A O 1
ATOM 1553 N N . LEU A 1 192 ? -14.188 3.080 11.118 1.00 92.75 192 LEU A N 1
ATOM 1554 C CA . LEU A 1 192 ? -15.207 2.089 10.744 1.00 92.75 192 LEU A CA 1
ATOM 1555 C C . LEU A 1 192 ? -16.495 2.193 11.579 1.00 92.75 192 LEU A C 1
ATOM 1557 O O . LEU A 1 192 ? -17.564 1.856 11.075 1.00 92.75 192 LEU A O 1
ATOM 1561 N N . LEU A 1 193 ? -16.407 2.646 12.834 1.00 91.69 193 LEU A N 1
ATOM 1562 C CA . LEU A 1 193 ? -17.576 2.901 13.685 1.00 91.69 193 LEU A CA 1
ATOM 1563 C C . LEU A 1 193 ? -18.295 4.202 13.305 1.00 91.69 193 LEU A C 1
ATOM 1565 O O . LEU A 1 193 ? -19.516 4.280 13.416 1.00 91.69 193 LEU A O 1
ATOM 1569 N N . GLU A 1 194 ? -17.545 5.219 12.880 1.00 88.38 194 GLU A N 1
ATOM 1570 C CA . GLU A 1 194 ? -18.080 6.533 12.497 1.00 88.38 194 GLU A CA 1
ATOM 1571 C C . GLU A 1 194 ? -18.705 6.527 11.095 1.00 88.38 194 GLU A C 1
ATOM 1573 O O . GLU A 1 194 ? -19.643 7.282 10.837 1.00 88.38 194 GLU A O 1
ATOM 1578 N N . VAL A 1 195 ? -18.220 5.659 10.203 1.00 82.06 195 VAL A N 1
ATOM 1579 C CA . VAL A 1 195 ? -18.671 5.556 8.808 1.00 82.06 195 VAL A CA 1
ATOM 1580 C C . VAL A 1 195 ? -19.071 4.109 8.499 1.00 82.06 195 VAL A C 1
ATOM 1582 O O . VAL A 1 195 ? -18.318 3.389 7.838 1.00 82.06 195 VAL A O 1
ATOM 1585 N N . PRO A 1 196 ? -20.229 3.634 8.991 1.00 69.00 196 PRO A N 1
ATOM 1586 C CA . PRO A 1 196 ? -20.671 2.271 8.733 1.00 69.00 196 PRO A CA 1
ATOM 1587 C C . PRO A 1 196 ? -20.932 2.044 7.239 1.00 69.00 196 PRO A C 1
ATOM 1589 O O . PRO A 1 196 ? -21.318 2.958 6.506 1.00 69.00 196 PRO A O 1
ATOM 1592 N N . SER A 1 197 ? -20.711 0.807 6.795 1.00 67.50 197 SER A N 1
ATOM 1593 C CA . SER A 1 197 ? -21.004 0.370 5.429 1.00 67.50 197 SER A CA 1
ATOM 1594 C C . SER A 1 197 ? -22.458 0.692 5.066 1.00 67.50 197 SER A C 1
ATOM 1596 O O . SER A 1 197 ? -23.358 0.455 5.873 1.00 67.50 197 SER A O 1
ATOM 1598 N N . LYS A 1 198 ? -22.671 1.267 3.875 1.00 59.06 198 LYS A N 1
ATOM 1599 C CA . LYS A 1 198 ? -24.013 1.499 3.319 1.00 59.06 198 LYS A CA 1
ATOM 1600 C C . LYS A 1 198 ? -24.734 0.191 3.017 1.00 59.06 198 LYS A C 1
ATOM 1602 O O . LYS A 1 198 ? -24.045 -0.766 2.599 1.00 59.06 198 LYS A O 1
#

Foldseek 3Di:
DDDDDDDDDDDPDPPDPDPLALDDDEAECVNLPFDQFADFAFAAAQFEAEFAPQDAAADLPGDPSVVLVVQQCVCCDPVNVHRGRFAQWEAEPVRHIYGTDDQGGFGPHPAPDGSHNYHYYYYYGRQLPDACDPSNLSSLLSVVLVCCVVRVHDLVRYYYSCVVPVPDCTPHDNVCVCVVVVVSSVSSVVSCVVDPDD

Nearest PDB structures (foldseek):
  7nsx-assembly1_AAA  TM=8.807E-01  e=9.796E-13  Drosophila melanogaster
  7nt0-assembly1_AAA  TM=8.787E-01  e=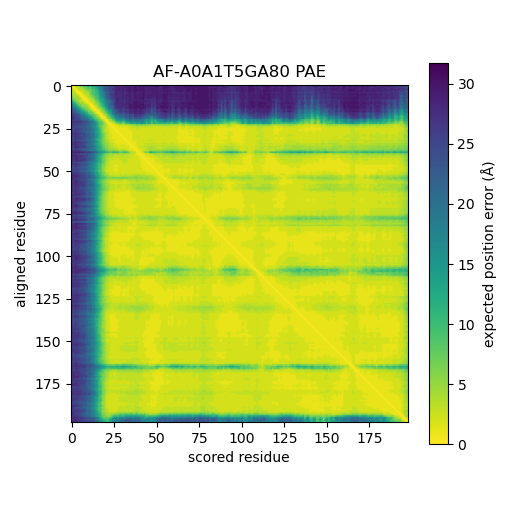4.075E-12  Drosophila melanogaster
  1yck-assembly1_A  TM=8.616E-01  e=1.226E-11  Homo sapiens
  3cor-assembly1_C  TM=8.720E-01  e=8.561E-11  Camelus dromedarius
  7nsy-assembly1_AAA  TM=8.251E-01  e=2.846E-11  Drosophila melanogaster

Sequence (198 aa):
MKLLFLLLLFPLMSFNPIDYSIEVAIQPRSSWNAQTARPYKKHTPVRITIHHEGGKVLLENGDAKQRLKNIQTWCMGPERNWTDIPYHYLIAPDGTVYQGRDVFTVGDTNTDYDPTGHLLISFLGNYNEQQLNEHLLDVLVKLTASFCQKYDISPETIATHRDYCGHTNCPGQNIYTYFENGYLKNSVKKLLLEVPSK

InterPro domains:
  IPR002502 N-acetylmuramoyl-L-alanine amidase domain [PF01510] (44-173)
  IPR002502 N-acetylmuramoyl-L-alanine amidase domain [cd06583] (48-174)
  IPR006619 Peptidoglycan recognition protein family domain, metazoa/bacteria [SM00701] (24-165)
  IPR015510 Peptidoglycan recognition protein [PTHR11022] (22-180)
  IPR036505 N-acetylmuramoyl-L-alanine amidase/PGRP domain superfamily [G3DSA:3.40.80.10] (20-186)
  IPR036505 N-acetylmuramoyl-L-alanine amidase/PGRP domain superfamily [SSF55846] (25-181)